Protein AF-A0A2V6PLJ8-F1 (afdb_monomer)

Mean predicted aligned error: 6.89 Å

Secondary structure (DSSP, 8-state):
----PPPEEPBTTEEEEETT--SEEE-B--SSSS-BEEEEETTTTT--BTTBTT------TT-TTS--S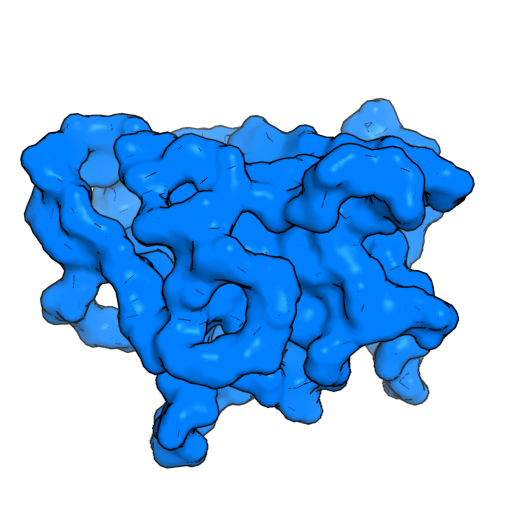-B--TTS-EEEEE---TT-TT--S--TT-SS--TT-SSEEEEEEEE-S-EEEEEEEEEE-SSTTS--EEEEETTTS-SSSSTTEEEE----SSSBGGG--SSTT-GGGTT-S-B-EEEE-SSSS----EEE-EEEE-S-EEEEEEEEESSTT-EEEEEEEEETTSPP-

Solvent-accessible surface area (backbone atoms only — not comparable to full-atom values): 12517 Å² total; per-residue (Å²): 133,85,66,67,36,69,73,41,61,51,56,96,57,32,32,81,43,56,46,69,47,34,58,46,76,42,66,23,82,50,94,55,99,58,46,35,25,73,42,41,39,66,83,40,45,64,38,65,41,97,94,40,74,75,40,50,62,68,55,42,72,82,49,90,79,74,73,60,64,67,39,72,38,91,79,72,37,25,25,29,28,29,71,32,50,82,90,46,58,60,43,35,48,61,47,98,82,51,96,54,84,28,52,56,37,47,16,30,38,31,36,47,35,39,40,75,73,63,44,54,27,31,42,31,37,25,59,29,9,70,43,96,33,13,26,26,35,32,41,36,38,53,89,72,24,67,81,35,62,35,70,59,21,31,33,36,59,64,67,37,91,44,48,32,36,48,61,25,31,32,44,74,88,39,82,87,45,60,49,50,27,29,28,35,40,19,17,75,22,74,58,92,71,94,65,86,67,64,36,73,42,60,46,80,41,85,65,60,44,81,46,39,42,36,43,16,40,42,14,23,44,14,30,32,30,31,39,35,47,27,37,61,89,52,80,83,113

pLDDT: mean 82.09, std 14.2, range [42.84, 98.38]

Radius of gyration: 16.49 Å; Cα contacts (8 Å, |Δi|>4): 633; chains: 1; bounding box: 39×38×44 Å

Sequence (237 aa):
MCAKAGVYQEVGGQVVMEAVHFDYRNFEFTDKPIPHHFHIVPDEDNVVSVAHPWGDTGWNPNDPNGLNQFANSRSGHYVQIVPDDPNDQQNKGNCDTCPNKNVGFPPYVEYKVSVTTTGLYQLYLRQVGWDGGSDSFFAQILEFAPPGPGPNFYRYSPNPTTGDFAALQNDPNDAATADQGWSGYAALAPRVDGDGGETNAYYNITTPGLYTIRLSQREDGSAVDAIILQLASLAPP

Structure (mmCIF, N/CA/C/O backbone):
data_AF-A0A2V6PLJ8-F1
#
_entry.id   AF-A0A2V6PLJ8-F1
#
loop_
_atom_site.group_PDB
_atom_site.id
_atom_site.type_symbol
_atom_site.label_atom_id
_atom_site.label_alt_id
_atom_site.label_comp_id
_atom_site.label_asym_id
_atom_site.label_entity_id
_atom_site.label_seq_id
_atom_site.pdbx_PDB_ins_code
_atom_site.Cartn_x
_atom_site.Cartn_y
_atom_site.Cartn_z
_atom_site.occupancy
_atom_site.B_iso_or_equiv
_atom_site.auth_seq_id
_atom_site.auth_comp_id
_atom_site.auth_asym_id
_atom_site.auth_atom_id
_atom_site.pdbx_PDB_model_num
ATOM 1 N N . MET A 1 1 ? -8.780 -9.688 -16.343 1.00 42.84 1 MET A N 1
ATOM 2 C CA . MET A 1 1 ? -9.706 -8.599 -15.945 1.00 42.84 1 MET A CA 1
ATOM 3 C C . MET A 1 1 ? -9.697 -8.558 -14.429 1.00 42.84 1 MET A C 1
ATOM 5 O O . MET A 1 1 ? -10.389 -9.367 -13.824 1.00 42.84 1 MET A O 1
ATOM 9 N N . CYS A 1 2 ? -8.862 -7.705 -13.832 1.00 48.44 2 CYS A N 1
ATOM 10 C CA . CYS A 1 2 ? -8.801 -7.572 -12.379 1.00 48.44 2 CYS A CA 1
ATOM 11 C C . CYS A 1 2 ? -10.097 -6.888 -11.916 1.00 48.44 2 CYS A C 1
ATOM 13 O O . CYS A 1 2 ? -10.462 -5.822 -12.422 1.00 48.44 2 CYS A O 1
ATOM 15 N N . ALA A 1 3 ? -10.877 -7.568 -11.077 1.00 47.16 3 ALA A N 1
ATOM 16 C CA . ALA A 1 3 ? -12.128 -7.029 -10.570 1.00 47.16 3 ALA A CA 1
ATOM 17 C C . ALA A 1 3 ? -11.794 -5.836 -9.672 1.00 47.16 3 ALA A C 1
ATOM 19 O O . ALA A 1 3 ? -11.018 -5.978 -8.734 1.00 47.16 3 ALA A O 1
ATOM 20 N N . LYS A 1 4 ? -12.378 -4.668 -9.964 1.00 54.12 4 LYS A N 1
ATOM 21 C CA . LYS A 1 4 ? -12.381 -3.521 -9.050 1.00 54.12 4 LYS A CA 1
ATOM 22 C C . LYS A 1 4 ? -12.664 -4.034 -7.640 1.00 54.12 4 LYS A C 1
ATOM 24 O O . LYS A 1 4 ? -13.659 -4.746 -7.467 1.00 54.12 4 LYS A O 1
ATOM 29 N N . ALA A 1 5 ? -11.798 -3.714 -6.682 1.00 57.88 5 ALA A N 1
ATOM 30 C CA . ALA A 1 5 ? -11.986 -4.180 -5.318 1.00 57.88 5 ALA A CA 1
ATOM 31 C C . ALA A 1 5 ? -13.399 -3.815 -4.847 1.00 57.88 5 ALA A C 1
ATOM 33 O O . ALA A 1 5 ? -13.875 -2.695 -5.050 1.00 57.88 5 ALA A O 1
ATOM 34 N N . GLY A 1 6 ? -14.110 -4.781 -4.268 1.00 75.38 6 GLY A N 1
ATOM 35 C CA . GLY A 1 6 ? -15.227 -4.432 -3.403 1.00 75.38 6 GLY A CA 1
ATOM 36 C C . GLY A 1 6 ? -14.686 -3.677 -2.189 1.00 75.38 6 GLY A C 1
ATOM 37 O O . GLY A 1 6 ? -13.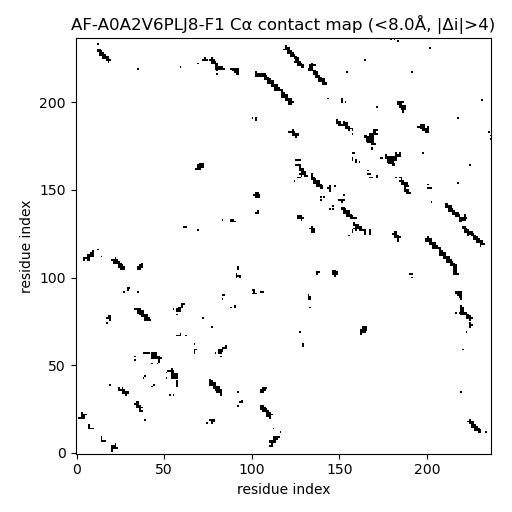516 -3.813 -1.847 1.00 75.38 6 GLY A O 1
ATOM 38 N N . VAL A 1 7 ? -15.539 -2.911 -1.508 1.00 92.88 7 VAL A N 1
ATOM 39 C CA . VAL A 1 7 ? -15.155 -2.298 -0.229 1.00 92.88 7 VAL A CA 1
ATOM 40 C C . VAL A 1 7 ? -14.726 -3.407 0.734 1.00 92.88 7 VAL A C 1
ATOM 42 O O . VAL A 1 7 ? -15.539 -4.277 1.067 1.00 92.88 7 VAL A O 1
ATOM 45 N N . TYR A 1 8 ? -13.479 -3.367 1.196 1.00 96.69 8 TYR A N 1
ATOM 46 C CA . TYR A 1 8 ? -12.962 -4.321 2.169 1.00 96.69 8 TYR A CA 1
ATOM 47 C C . TYR A 1 8 ? -13.680 -4.154 3.499 1.00 96.69 8 TYR A C 1
ATOM 49 O O . TYR A 1 8 ? -13.895 -3.038 3.969 1.00 96.69 8 TYR A O 1
ATOM 57 N N . GLN A 1 9 ? -14.076 -5.269 4.100 1.00 97.19 9 GLN A N 1
ATOM 58 C CA . GLN A 1 9 ? -14.856 -5.262 5.330 1.00 97.19 9 GLN A CA 1
ATOM 59 C C . GLN A 1 9 ? -13.958 -5.539 6.526 1.00 97.19 9 GLN A C 1
ATOM 61 O O . GLN A 1 9 ? -13.149 -6.466 6.497 1.00 97.19 9 GLN A O 1
ATOM 66 N N . GLU A 1 10 ? -14.133 -4.757 7.584 1.00 98.06 10 GLU A N 1
ATOM 67 C CA . GLU A 1 10 ? -13.549 -5.071 8.879 1.00 98.06 10 GLU A CA 1
ATOM 68 C C . GLU A 1 10 ? -14.209 -6.320 9.477 1.00 98.06 10 GLU A C 1
ATOM 70 O O . GLU A 1 10 ? -15.436 -6.436 9.543 1.00 98.06 10 GLU A O 1
ATOM 75 N N . VAL A 1 11 ? -13.382 -7.244 9.959 1.00 97.75 11 VAL A N 1
ATOM 76 C CA . VAL A 1 11 ? -13.800 -8.414 10.728 1.00 97.75 11 VAL A CA 1
ATOM 77 C C . VAL A 1 11 ? -12.912 -8.499 11.964 1.00 97.75 11 VAL A C 1
ATOM 79 O O . VAL A 1 11 ? -11.698 -8.632 11.861 1.00 97.75 11 VAL A O 1
ATOM 82 N N . GLY A 1 12 ? -13.515 -8.415 13.153 1.00 96.81 12 GLY A N 1
ATOM 83 C CA . GLY A 1 12 ? -12.792 -8.598 14.416 1.00 96.81 12 GLY A CA 1
ATOM 84 C C . GLY A 1 12 ? -11.708 -7.552 14.703 1.00 96.81 12 GLY A C 1
ATOM 85 O O . GLY A 1 12 ? -10.704 -7.899 15.318 1.00 96.81 12 GLY A O 1
ATOM 86 N N . GLY A 1 13 ? -11.881 -6.296 14.274 1.00 97.81 13 GLY A N 1
ATOM 87 C CA . GLY A 1 13 ? -10.865 -5.258 14.473 1.00 97.81 13 GLY A CA 1
ATOM 88 C C . GLY A 1 13 ? -9.816 -5.176 13.370 1.00 97.81 13 GLY A C 1
ATOM 89 O O . GLY A 1 13 ? -8.844 -4.447 13.541 1.00 97.81 13 GLY A O 1
ATOM 90 N N . GLN A 1 14 ? -9.953 -5.934 12.280 1.00 98.19 14 GLN A N 1
ATOM 91 C CA . GLN A 1 14 ? -8.941 -6.047 11.231 1.00 98.19 14 GLN A CA 1
ATOM 92 C C . GLN A 1 14 ? -9.564 -5.980 9.834 1.00 98.19 14 GLN A C 1
ATOM 94 O O . GLN A 1 14 ? -10.619 -6.559 9.575 1.00 98.19 14 GLN A O 1
ATOM 99 N N . VAL A 1 15 ? -8.867 -5.310 8.921 1.00 98.06 15 VAL A N 1
ATOM 100 C CA . VAL A 1 15 ? -9.097 -5.330 7.476 1.00 98.06 15 VAL A CA 1
ATOM 101 C C . VAL A 1 15 ? -7.821 -5.846 6.811 1.00 98.06 15 VAL A C 1
ATOM 103 O O . VAL A 1 15 ? -6.750 -5.285 7.036 1.00 98.06 15 VAL A O 1
ATOM 106 N N . VAL A 1 16 ? -7.932 -6.893 5.991 1.00 96.44 16 VAL A N 1
ATOM 107 C CA . VAL A 1 16 ? -6.813 -7.476 5.229 1.00 96.44 16 VAL A CA 1
ATOM 108 C C . VAL A 1 16 ? -7.079 -7.288 3.741 1.00 96.44 16 VAL A C 1
ATOM 110 O O . VAL A 1 16 ? -8.170 -7.608 3.265 1.00 96.44 16 VAL A O 1
ATOM 113 N N . MET A 1 17 ? -6.093 -6.771 3.015 1.00 96.44 17 MET A N 1
ATOM 114 C CA . MET A 1 17 ? -6.195 -6.436 1.595 1.00 96.44 17 MET A CA 1
ATOM 115 C C . MET A 1 17 ? -5.040 -7.068 0.823 1.00 96.44 17 MET A C 1
ATOM 117 O O . MET A 1 17 ? -3.888 -6.930 1.226 1.00 96.44 17 MET A O 1
ATOM 121 N N . GLU A 1 18 ? -5.342 -7.711 -0.303 1.00 95.94 18 GLU A N 1
ATOM 122 C CA . GLU A 1 18 ? -4.329 -8.056 -1.308 1.00 95.94 18 GLU A CA 1
ATOM 123 C C . GLU A 1 18 ? -4.072 -6.802 -2.153 1.00 95.94 18 GLU A C 1
ATOM 125 O O . GLU A 1 18 ? -5.019 -6.180 -2.645 1.00 95.94 18 GLU A O 1
ATOM 130 N N . ALA A 1 19 ? -2.812 -6.407 -2.324 1.00 95.81 19 ALA A N 1
ATOM 131 C CA . ALA A 1 19 ? -2.468 -5.110 -2.910 1.00 95.81 19 ALA A CA 1
ATOM 132 C C . ALA A 1 19 ? -2.891 -4.980 -4.387 1.00 95.81 19 ALA A C 1
ATOM 134 O O . ALA A 1 19 ? -3.163 -3.894 -4.886 1.00 95.81 19 ALA A O 1
ATOM 135 N N . VAL A 1 20 ? -3.034 -6.096 -5.098 1.00 95.50 20 VAL A N 1
ATOM 136 C CA . VAL A 1 20 ? -3.480 -6.104 -6.503 1.00 95.50 20 VAL A CA 1
ATOM 137 C C . VAL A 1 20 ? -4.956 -5.747 -6.690 1.00 95.50 20 VAL A C 1
ATOM 139 O O . VAL A 1 20 ? -5.400 -5.450 -7.797 1.00 95.50 20 VAL A O 1
ATOM 142 N N . HIS A 1 21 ? -5.735 -5.754 -5.612 1.00 95.19 21 HIS A N 1
ATOM 143 C CA . HIS A 1 21 ? -7.158 -5.449 -5.618 1.00 95.19 21 HIS A CA 1
ATOM 144 C C . HIS A 1 21 ? -7.382 -4.032 -5.069 1.00 95.19 21 HIS A C 1
ATOM 146 O O . HIS A 1 21 ? -7.942 -3.854 -3.984 1.00 95.19 21 HIS A O 1
ATOM 152 N N . PHE A 1 22 ? -6.937 -3.020 -5.809 1.00 95.38 22 PHE A N 1
ATOM 153 C CA . PHE A 1 22 ? -7.237 -1.611 -5.535 1.00 95.38 22 PHE A CA 1
ATOM 154 C C . PHE A 1 22 ? -8.567 -1.172 -6.183 1.00 95.38 22 PHE A C 1
ATOM 156 O O . PHE A 1 22 ? -9.025 -1.722 -7.189 1.00 95.38 22 PHE A O 1
ATOM 163 N N . ASP A 1 23 ? -9.213 -0.157 -5.609 1.00 94.69 23 ASP A N 1
ATOM 164 C CA . ASP A 1 23 ? -10.424 0.483 -6.144 1.00 94.69 23 ASP A CA 1
ATOM 165 C C . ASP A 1 23 ? -10.120 1.436 -7.302 1.00 94.69 23 ASP A C 1
ATOM 167 O O . ASP A 1 23 ? -10.955 1.645 -8.194 1.00 94.69 23 ASP A O 1
ATOM 171 N N . TYR A 1 24 ? -8.947 2.065 -7.239 1.00 93.12 24 TYR A N 1
ATOM 172 C CA . TYR A 1 24 ? -8.500 3.093 -8.164 1.00 93.12 24 TYR A CA 1
ATOM 173 C C . TYR A 1 24 ? -6.972 3.102 -8.259 1.00 93.12 24 TYR A C 1
ATOM 175 O O . TYR A 1 24 ? -6.286 2.910 -7.258 1.00 93.12 24 TYR A O 1
ATOM 183 N N . ARG A 1 25 ? -6.459 3.354 -9.467 1.00 92.56 25 ARG A N 1
ATOM 184 C CA . ARG A 1 25 ? -5.042 3.576 -9.763 1.00 92.56 25 ARG A CA 1
ATOM 185 C C . ARG A 1 25 ? -4.903 4.855 -10.574 1.00 92.56 25 ARG A C 1
ATOM 187 O O . ARG A 1 25 ? -5.648 5.063 -11.535 1.00 92.56 25 ARG A O 1
ATOM 194 N N . ASN A 1 26 ? -3.948 5.689 -10.191 1.00 91.50 26 ASN A N 1
ATOM 195 C CA . ASN A 1 26 ? -3.539 6.870 -10.934 1.00 91.50 26 ASN A CA 1
ATOM 196 C C . ASN A 1 26 ? -2.130 6.670 -11.507 1.00 91.50 26 ASN A C 1
ATOM 198 O O . ASN A 1 26 ? -1.305 5.987 -10.900 1.00 91.50 26 ASN A O 1
ATOM 202 N N . PHE A 1 27 ? -1.880 7.280 -12.662 1.00 88.88 27 PHE A N 1
ATOM 203 C CA . PHE A 1 27 ? -0.623 7.204 -13.401 1.00 88.88 27 PHE A CA 1
ATOM 204 C C . PHE A 1 27 ? 0.055 8.569 -13.355 1.00 88.88 27 PHE A C 1
ATOM 206 O O . PHE A 1 27 ? -0.610 9.593 -13.533 1.00 88.88 27 PHE A O 1
ATOM 213 N N . GLU A 1 28 ? 1.368 8.594 -13.177 1.00 85.56 28 GLU A N 1
ATOM 214 C CA . GLU A 1 28 ? 2.137 9.822 -13.323 1.00 85.56 28 GLU A CA 1
ATOM 215 C C . GLU A 1 28 ? 2.726 9.926 -14.722 1.00 85.56 28 GLU A C 1
ATOM 217 O O . GLU A 1 28 ? 3.641 9.201 -15.107 1.00 85.56 28 GLU A O 1
ATOM 222 N N . PHE A 1 29 ? 2.206 10.880 -15.484 1.00 80.19 29 PHE A N 1
ATOM 223 C CA . PHE A 1 29 ? 2.733 11.210 -16.796 1.00 80.19 29 PHE A CA 1
ATOM 224 C C . PHE A 1 29 ? 3.907 12.174 -16.644 1.00 80.19 29 PHE A C 1
ATOM 226 O O . PHE A 1 29 ? 3.714 13.380 -16.479 1.00 80.19 29 PHE A O 1
ATOM 233 N N . THR A 1 30 ? 5.114 11.622 -16.687 1.00 71.44 30 THR A N 1
ATOM 234 C CA . THR A 1 30 ? 6.371 12.374 -16.730 1.00 71.44 30 THR A CA 1
ATOM 235 C C . THR A 1 30 ? 6.805 12.610 -18.186 1.00 71.44 30 THR A C 1
ATOM 237 O O . THR A 1 30 ? 6.018 12.467 -19.125 1.00 71.44 30 THR A O 1
ATOM 240 N N . ASP A 1 31 ? 8.058 13.004 -18.395 1.00 64.88 31 ASP A N 1
ATOM 241 C C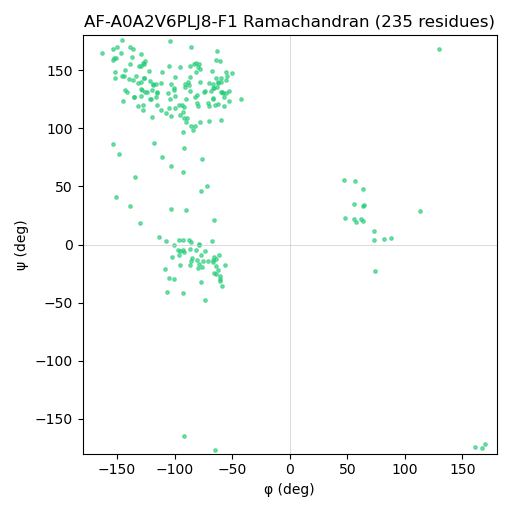A . ASP A 1 31 ? 8.711 13.112 -19.703 1.00 64.88 31 ASP A CA 1
ATOM 242 C C . ASP A 1 31 ? 9.185 11.757 -20.270 1.00 64.88 31 ASP A C 1
ATOM 244 O O . ASP A 1 31 ? 9.730 11.700 -21.377 1.00 64.88 31 ASP A O 1
ATOM 248 N N . LYS A 1 32 ? 8.966 10.657 -19.541 1.00 71.06 32 LYS A N 1
ATOM 249 C CA . LYS A 1 32 ? 9.358 9.304 -19.947 1.00 71.06 32 LYS A CA 1
ATOM 250 C C . LYS A 1 32 ? 8.321 8.668 -20.899 1.00 71.06 32 LYS A C 1
ATOM 252 O O . LYS A 1 32 ? 7.144 9.031 -20.877 1.00 71.06 32 LYS A O 1
ATOM 257 N N . PRO A 1 33 ? 8.718 7.687 -21.741 1.00 77.38 33 PRO A N 1
ATOM 258 C CA . PRO A 1 33 ? 7.801 7.009 -22.671 1.00 77.38 33 PRO A CA 1
ATOM 259 C C . PRO A 1 33 ? 6.687 6.196 -21.996 1.00 77.38 33 PRO A C 1
ATOM 261 O O . PRO A 1 33 ? 5.643 5.962 -22.607 1.00 77.38 33 PRO A O 1
ATOM 264 N N . ILE A 1 34 ? 6.930 5.751 -20.762 1.00 82.81 34 ILE A N 1
ATOM 265 C CA . ILE A 1 34 ? 6.005 4.980 -19.933 1.00 82.81 34 ILE A CA 1
ATOM 266 C C . ILE A 1 34 ? 5.783 5.799 -18.658 1.00 82.81 34 ILE A C 1
ATOM 268 O O . ILE A 1 34 ? 6.772 6.191 -18.036 1.00 82.81 34 ILE A O 1
ATOM 272 N N . PRO A 1 35 ? 4.530 6.114 -18.286 1.00 85.62 35 PRO A N 1
ATOM 273 C CA . PRO A 1 35 ? 4.255 6.829 -17.050 1.00 85.62 35 PRO A CA 1
ATOM 274 C C . PRO A 1 35 ? 4.597 5.962 -15.844 1.00 85.62 35 PRO A C 1
ATOM 276 O O . PRO A 1 35 ? 4.419 4.741 -15.885 1.00 85.62 35 PRO A O 1
ATOM 279 N N . HIS A 1 36 ? 4.996 6.599 -14.745 1.00 85.38 36 HIS A N 1
ATOM 280 C CA . HIS A 1 36 ? 5.151 5.871 -13.495 1.00 85.38 36 HIS A CA 1
ATOM 281 C C . HIS A 1 36 ? 3.788 5.390 -13.006 1.00 85.38 36 HIS A C 1
ATOM 283 O O . HIS A 1 36 ? 2.786 6.113 -13.101 1.00 85.38 36 HIS A O 1
ATOM 289 N N . HIS A 1 37 ? 3.724 4.156 -12.518 1.00 89.38 37 HIS A N 1
ATOM 290 C CA . HIS A 1 37 ? 2.491 3.546 -12.044 1.00 89.38 37 HIS A CA 1
ATOM 291 C C . HIS A 1 37 ? 2.726 2.314 -11.177 1.00 89.38 37 HIS A C 1
ATOM 293 O O . HIS A 1 37 ? 3.799 1.729 -11.164 1.00 89.38 37 HIS A O 1
ATOM 299 N N . PHE A 1 38 ? 1.673 1.917 -10.464 1.00 92.62 38 PHE A N 1
ATOM 300 C CA . PHE A 1 38 ? 1.614 0.644 -9.754 1.00 92.62 38 PHE A CA 1
ATOM 301 C C . PHE A 1 38 ? 1.221 -0.460 -10.734 1.00 92.62 38 PHE A C 1
ATOM 303 O O . PHE A 1 38 ? 0.047 -0.574 -11.082 1.00 92.62 38 PHE A O 1
ATOM 310 N N . HIS A 1 39 ? 2.183 -1.244 -11.183 1.00 91.75 39 HIS A N 1
ATOM 311 C CA . HIS A 1 39 ? 2.032 -2.369 -12.099 1.00 91.75 39 HIS A CA 1
ATOM 312 C C . HIS A 1 39 ? 1.716 -3.664 -11.358 1.00 91.75 39 HIS A C 1
ATOM 314 O O . HIS A 1 39 ? 2.304 -3.926 -10.311 1.00 91.75 39 HIS A O 1
ATOM 320 N N . ILE A 1 40 ? 0.786 -4.466 -11.874 1.00 92.69 40 ILE A N 1
ATOM 321 C CA . ILE A 1 40 ? 0.404 -5.756 -11.288 1.00 92.69 40 ILE A CA 1
ATOM 322 C C . ILE A 1 40 ? 1.305 -6.850 -11.863 1.00 92.69 40 ILE A C 1
ATOM 324 O O . ILE A 1 40 ? 1.128 -7.267 -13.007 1.00 92.69 40 ILE A O 1
ATOM 328 N N . VAL A 1 41 ? 2.213 -7.378 -11.047 1.00 90.25 41 VAL A N 1
ATOM 329 C CA . VAL A 1 41 ? 3.080 -8.493 -11.446 1.00 90.25 41 VAL A CA 1
ATOM 330 C C . VAL A 1 41 ? 2.425 -9.828 -11.071 1.00 90.25 41 VAL A C 1
ATOM 332 O O . VAL A 1 41 ? 1.940 -9.959 -9.941 1.00 90.25 41 VAL A O 1
ATOM 335 N N . PRO A 1 42 ? 2.422 -10.840 -11.963 1.00 89.62 42 PRO A N 1
ATOM 336 C CA . PRO A 1 42 ? 2.884 -10.807 -13.360 1.00 89.62 42 PRO A CA 1
ATOM 337 C C . PRO A 1 42 ? 1.776 -10.479 -14.380 1.00 89.62 42 PRO A C 1
ATOM 339 O O . PRO A 1 42 ? 1.999 -10.548 -15.586 1.00 89.62 42 PRO A O 1
ATOM 342 N N . ASP A 1 43 ? 0.556 -10.182 -13.926 1.00 89.06 43 ASP A N 1
ATOM 343 C CA . ASP A 1 43 ? -0.635 -10.083 -14.783 1.00 89.06 43 ASP A CA 1
ATOM 344 C C . ASP A 1 43 ? -0.554 -9.006 -15.874 1.00 89.06 43 ASP A C 1
ATOM 346 O O . ASP A 1 43 ? -1.197 -9.139 -16.921 1.00 89.06 43 ASP A O 1
ATOM 350 N N . GLU A 1 44 ? 0.184 -7.926 -15.631 1.00 89.88 44 GLU A N 1
ATOM 351 C CA . GLU A 1 44 ? 0.366 -6.832 -16.584 1.00 89.88 44 GLU A CA 1
ATOM 352 C C . GLU A 1 44 ? 1.668 -6.959 -17.398 1.00 89.88 44 GLU A C 1
ATOM 354 O O . GLU A 1 44 ? 1.850 -6.213 -18.364 1.00 89.88 44 GLU A O 1
ATOM 359 N N . ASP A 1 45 ? 2.527 -7.944 -17.105 1.00 86.88 45 ASP A N 1
ATOM 360 C CA . ASP A 1 45 ? 3.819 -8.130 -17.775 1.00 86.88 45 ASP A CA 1
ATOM 361 C C . ASP A 1 45 ? 3.649 -8.401 -19.275 1.00 86.88 45 ASP A C 1
ATOM 363 O O . ASP A 1 45 ? 3.071 -9.400 -19.708 1.00 86.88 45 ASP A O 1
ATOM 367 N N . ASN A 1 46 ? 4.235 -7.537 -20.101 1.00 84.94 46 ASN A N 1
ATOM 368 C CA . ASN A 1 46 ? 4.144 -7.542 -21.562 1.00 84.94 46 ASN A CA 1
ATOM 369 C C . ASN A 1 46 ? 2.700 -7.459 -22.087 1.00 84.94 46 ASN A C 1
ATOM 371 O O . ASN A 1 46 ? 2.431 -7.799 -23.246 1.00 84.94 46 ASN A O 1
ATOM 375 N N . VAL A 1 47 ? 1.758 -7.004 -21.258 1.00 87.44 47 VAL A N 1
ATOM 376 C CA . VAL A 1 47 ? 0.350 -6.882 -21.627 1.00 87.44 47 VAL A CA 1
ATOM 377 C C . VAL A 1 47 ? 0.040 -5.438 -21.995 1.00 87.44 47 VAL A C 1
ATOM 379 O O . VAL A 1 47 ? 0.065 -4.534 -21.163 1.00 87.44 47 VAL A O 1
ATOM 382 N N . VAL A 1 48 ? -0.349 -5.232 -23.255 1.00 87.19 48 VAL A N 1
ATOM 383 C CA . VAL A 1 48 ? -0.968 -3.983 -23.713 1.00 87.19 48 VAL A CA 1
ATOM 384 C C . VAL A 1 48 ? -2.484 -4.128 -23.636 1.00 87.19 48 VAL A C 1
ATOM 386 O O . VAL A 1 48 ? -3.083 -4.976 -24.302 1.00 87.19 48 VAL A O 1
ATOM 389 N N . SER A 1 49 ? -3.127 -3.275 -22.849 1.00 84.88 49 SER A N 1
ATOM 390 C CA . SER A 1 49 ? -4.581 -3.208 -22.726 1.00 84.88 49 SER A CA 1
ATOM 391 C C . SER A 1 49 ? -5.070 -1.762 -22.674 1.00 84.88 49 SER A C 1
ATOM 393 O O . SER A 1 49 ? -4.294 -0.827 -22.518 1.00 84.88 49 SER A O 1
ATOM 395 N N . VAL A 1 50 ? -6.386 -1.552 -22.760 1.00 82.81 50 VAL A N 1
ATOM 396 C CA . VAL A 1 50 ? -6.970 -0.206 -22.601 1.00 82.81 50 VAL A CA 1
ATOM 397 C C . VAL A 1 50 ? -6.663 0.389 -21.217 1.00 82.81 50 VAL A C 1
ATOM 399 O O . VAL A 1 50 ? -6.522 1.601 -21.095 1.00 82.81 50 VAL A O 1
ATOM 402 N N . ALA A 1 51 ? -6.546 -0.451 -20.183 1.00 77.12 51 ALA A N 1
ATOM 403 C CA . ALA A 1 51 ? -6.218 -0.026 -18.821 1.00 77.12 51 ALA A CA 1
ATOM 404 C C . ALA A 1 51 ? -4.702 0.104 -18.567 1.00 77.12 51 ALA A C 1
ATOM 406 O O . ALA A 1 51 ? -4.307 0.689 -17.561 1.00 77.12 51 ALA A O 1
ATOM 407 N N . HIS A 1 52 ? -3.880 -0.442 -19.468 1.00 80.94 52 HIS A N 1
ATOM 408 C CA . HIS A 1 52 ? -2.423 -0.469 -19.390 1.00 80.94 52 HIS A CA 1
ATOM 409 C C . HIS A 1 52 ? -1.820 -0.430 -20.813 1.00 80.94 52 HIS A C 1
ATOM 411 O O . HIS A 1 52 ? -1.491 -1.473 -21.382 1.00 80.94 52 HIS A O 1
ATOM 417 N N . PRO A 1 53 ? -1.777 0.742 -21.473 1.00 81.25 53 PRO A N 1
ATOM 418 C CA . PRO A 1 53 ? -1.496 0.824 -22.908 1.00 81.25 53 PRO A CA 1
ATOM 419 C C . PRO A 1 53 ? -0.008 0.753 -23.286 1.00 81.25 53 PRO A C 1
ATOM 421 O O . PRO A 1 53 ? 0.292 0.740 -24.479 1.00 81.25 53 PRO A O 1
ATOM 424 N N . TRP A 1 54 ? 0.916 0.718 -22.321 1.00 81.81 54 TRP A N 1
ATOM 425 C CA . TRP A 1 54 ? 2.356 0.844 -22.593 1.00 81.81 54 TRP A CA 1
ATOM 426 C C . TRP A 1 54 ? 3.096 -0.490 -22.724 1.00 81.81 54 TRP A C 1
ATOM 428 O O . TRP A 1 54 ? 4.156 -0.505 -23.341 1.00 81.81 54 TRP A O 1
ATOM 438 N N . GLY A 1 55 ? 2.517 -1.601 -22.245 1.00 72.81 55 GLY A N 1
ATOM 439 C CA . GLY A 1 55 ? 3.085 -2.943 -22.414 1.00 72.81 55 GLY A CA 1
ATOM 440 C C . GLY A 1 55 ? 4.504 -3.061 -21.873 1.00 72.81 55 GLY A C 1
ATOM 441 O O . GLY A 1 55 ? 5.408 -3.437 -22.618 1.00 72.81 55 GLY A O 1
ATOM 442 N N . ASP A 1 56 ? 4.701 -2.700 -20.609 1.00 76.81 56 ASP A N 1
ATOM 443 C CA . ASP A 1 56 ? 5.974 -2.887 -19.929 1.00 76.81 56 ASP A CA 1
ATOM 444 C C . ASP A 1 56 ? 6.092 -4.288 -19.320 1.00 76.81 56 ASP A C 1
ATOM 446 O O . ASP A 1 56 ? 5.164 -5.093 -19.327 1.00 76.81 56 ASP A O 1
ATOM 450 N N . THR A 1 57 ? 7.289 -4.617 -18.865 1.00 70.12 57 THR A N 1
ATOM 451 C CA . THR A 1 57 ? 7.675 -5.961 -18.433 1.00 70.12 57 THR A CA 1
ATOM 452 C C . THR A 1 57 ? 7.567 -6.170 -16.924 1.00 70.12 57 THR A C 1
ATOM 454 O O . THR A 1 57 ? 8.053 -7.195 -16.457 1.00 70.12 57 THR A O 1
ATOM 457 N N . GLY A 1 58 ? 7.080 -5.182 -16.160 1.00 68.50 58 GLY A N 1
ATOM 458 C CA . GLY A 1 58 ? 7.283 -5.155 -14.704 1.00 68.50 58 GLY A CA 1
ATOM 459 C C . GLY A 1 58 ? 8.767 -5.224 -14.313 1.00 68.50 58 GLY A C 1
ATOM 460 O O . GLY A 1 58 ? 9.115 -5.691 -13.233 1.00 68.50 58 GLY A O 1
ATOM 461 N N . TRP A 1 59 ? 9.669 -4.856 -15.23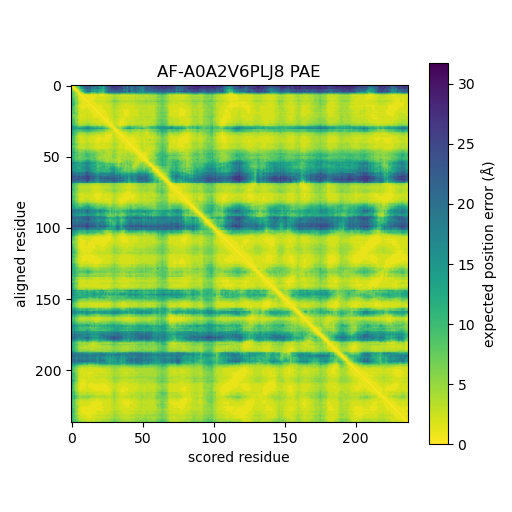5 1.00 68.50 59 TRP A N 1
ATOM 462 C CA . TRP A 1 59 ? 11.088 -5.177 -15.105 1.00 68.50 59 TRP A CA 1
ATOM 463 C C . TRP A 1 59 ? 11.722 -4.359 -13.992 1.00 68.50 59 TRP A C 1
ATOM 465 O O . TRP A 1 59 ? 11.725 -3.132 -14.047 1.00 68.50 59 TRP A O 1
ATOM 475 N N . ASN A 1 60 ? 12.287 -5.074 -13.020 1.00 64.50 60 ASN A N 1
ATOM 476 C CA . ASN A 1 60 ? 13.228 -4.531 -12.063 1.00 64.50 60 ASN A CA 1
ATOM 477 C C . ASN A 1 60 ? 14.651 -4.703 -12.641 1.00 64.50 60 ASN A C 1
ATOM 479 O O . ASN A 1 60 ? 15.164 -5.827 -12.667 1.00 64.50 60 ASN A O 1
ATOM 483 N N . PRO A 1 61 ? 15.295 -3.633 -13.136 1.00 57.50 61 PRO A N 1
ATOM 484 C CA . PRO A 1 61 ? 16.646 -3.680 -13.688 1.00 57.50 61 PRO A CA 1
ATOM 485 C C . PRO A 1 61 ? 17.711 -4.048 -12.658 1.00 57.50 61 PRO A C 1
ATOM 487 O O . PRO A 1 61 ? 18.819 -4.440 -13.038 1.00 57.50 61 PRO A O 1
ATOM 490 N N . ASN A 1 62 ? 17.385 -3.911 -11.376 1.00 54.97 62 ASN A N 1
ATOM 491 C CA . ASN A 1 62 ? 18.300 -4.128 -10.282 1.00 54.97 62 ASN A CA 1
ATOM 492 C C . ASN A 1 62 ? 18.343 -5.600 -9.848 1.00 54.97 62 ASN A C 1
ATOM 494 O O . ASN A 1 62 ? 19.213 -5.918 -9.053 1.00 54.97 62 ASN A O 1
ATOM 498 N N . ASP A 1 63 ? 17.533 -6.520 -10.407 1.00 58.19 63 ASP A N 1
ATOM 499 C CA . ASP A 1 63 ? 17.661 -7.968 -10.148 1.00 58.19 63 ASP A CA 1
ATOM 500 C C . ASP A 1 63 ? 18.831 -8.608 -10.942 1.00 58.19 63 ASP A C 1
ATOM 502 O O . ASP A 1 63 ? 18.709 -8.891 -12.140 1.00 58.19 63 ASP A O 1
ATOM 506 N N . PRO A 1 64 ? 19.969 -8.937 -10.297 1.00 45.72 64 PRO A N 1
ATOM 507 C CA . PRO A 1 64 ? 21.124 -9.546 -10.942 1.00 45.72 64 PRO A CA 1
ATOM 508 C C . PRO A 1 64 ? 20.931 -11.048 -11.211 1.00 45.72 64 PRO A C 1
ATOM 510 O O . PRO A 1 64 ? 21.772 -11.651 -11.881 1.00 45.72 64 PRO A O 1
ATOM 513 N N . ASN A 1 65 ? 19.866 -11.670 -10.690 1.00 50.41 65 ASN A N 1
ATOM 514 C CA . ASN A 1 65 ? 19.586 -13.098 -10.854 1.00 50.41 65 ASN A CA 1
ATOM 515 C C . ASN A 1 65 ? 18.631 -13.391 -12.020 1.00 50.41 65 ASN A C 1
ATOM 517 O O . ASN A 1 65 ? 18.425 -14.561 -12.349 1.00 50.41 65 ASN A O 1
ATOM 521 N N . GLY A 1 66 ? 18.075 -12.357 -12.663 1.00 49.00 66 GLY A N 1
ATOM 522 C CA . GLY A 1 66 ? 17.207 -12.491 -13.835 1.00 49.00 66 GLY A CA 1
ATOM 523 C C . GLY A 1 66 ? 15.914 -13.266 -13.570 1.00 49.00 66 GLY A C 1
ATOM 524 O O . GLY A 1 66 ? 15.340 -13.822 -14.508 1.00 49.00 66 GLY A O 1
ATOM 525 N N . LEU A 1 67 ? 15.479 -13.341 -12.309 1.00 51.44 67 LEU A N 1
ATOM 526 C CA . LEU A 1 67 ? 14.201 -13.933 -11.915 1.00 51.44 67 LEU A CA 1
ATOM 527 C C . LEU A 1 67 ? 13.066 -12.902 -11.999 1.00 51.44 67 LEU A C 1
ATOM 529 O O . LEU A 1 67 ? 11.908 -13.302 -12.077 1.00 51.44 67 LEU A O 1
ATOM 533 N N . ASN A 1 68 ? 13.404 -11.607 -12.035 1.00 58.34 68 ASN A N 1
ATOM 534 C CA . ASN A 1 68 ? 12.544 -10.431 -12.169 1.00 58.34 68 ASN A CA 1
ATOM 535 C C . ASN A 1 68 ? 11.334 -10.426 -11.223 1.00 58.34 68 ASN A C 1
ATOM 537 O O . ASN A 1 68 ? 10.329 -9.789 -11.525 1.00 58.34 68 ASN A O 1
ATOM 541 N N . GLN A 1 69 ? 11.391 -11.164 -10.111 1.00 67.62 69 GLN A N 1
ATOM 542 C CA . GLN A 1 69 ? 10.239 -11.360 -9.240 1.00 67.62 69 GLN A CA 1
ATOM 543 C C . GLN A 1 69 ? 10.641 -11.392 -7.774 1.00 67.62 69 GLN A C 1
ATOM 545 O O . GLN A 1 69 ? 11.558 -12.113 -7.373 1.00 67.62 69 GLN A O 1
ATOM 550 N N . PHE A 1 70 ? 9.897 -10.638 -6.971 1.00 83.50 70 PHE A N 1
ATOM 551 C CA . PHE A 1 70 ? 9.943 -10.754 -5.524 1.00 83.50 70 PHE A CA 1
ATOM 552 C C . PHE A 1 70 ? 9.393 -12.120 -5.090 1.00 83.50 70 PHE A C 1
ATOM 554 O O . PHE A 1 70 ? 8.361 -12.584 -5.583 1.00 83.50 70 PHE A O 1
ATOM 561 N N . ALA A 1 71 ? 10.090 -12.784 -4.172 1.00 86.38 71 ALA A N 1
ATOM 562 C CA . ALA A 1 71 ? 9.734 -14.112 -3.693 1.00 86.38 71 ALA A CA 1
ATOM 563 C C . ALA A 1 71 ? 8.638 -14.066 -2.616 1.00 86.38 71 ALA A C 1
ATOM 565 O O . ALA A 1 71 ? 8.470 -13.076 -1.904 1.00 86.38 71 ALA A O 1
ATOM 566 N N . ASN A 1 72 ? 7.922 -15.186 -2.477 1.00 89.00 72 ASN A N 1
ATOM 567 C CA . ASN A 1 72 ? 6.966 -15.453 -1.395 1.00 89.00 72 ASN A CA 1
ATOM 568 C C . ASN A 1 72 ? 5.842 -14.414 -1.238 1.00 89.00 72 ASN A C 1
ATOM 570 O O . ASN A 1 72 ? 5.370 -14.165 -0.122 1.00 89.00 72 ASN A O 1
ATOM 574 N N . SER A 1 73 ? 5.365 -13.847 -2.350 1.00 91.38 73 SER A N 1
ATOM 575 C CA . SER A 1 73 ? 4.103 -13.112 -2.328 1.00 91.38 73 SER A CA 1
ATOM 576 C C . SER A 1 73 ? 2.953 -14.052 -1.943 1.00 91.38 73 SER A C 1
ATOM 578 O O . SER A 1 73 ? 2.892 -15.212 -2.364 1.00 91.38 73 SER A O 1
ATOM 580 N N . ARG A 1 74 ? 2.023 -13.569 -1.119 1.00 90.31 74 ARG A N 1
ATOM 581 C CA . ARG A 1 74 ? 0.943 -14.374 -0.516 1.00 90.31 74 ARG A CA 1
ATOM 582 C C . ARG A 1 74 ? 0.041 -15.043 -1.544 1.00 90.31 74 ARG A C 1
ATOM 584 O O . ARG A 1 74 ? -0.428 -16.158 -1.317 1.00 90.31 74 ARG A O 1
ATOM 591 N N . SER A 1 75 ? -0.210 -14.357 -2.652 1.00 92.25 75 SER A N 1
ATOM 592 C CA . SER A 1 75 ? -1.112 -14.790 -3.720 1.00 92.25 75 SER A CA 1
ATOM 593 C C . SER A 1 75 ? -0.390 -15.089 -5.035 1.00 92.25 75 SER A C 1
ATOM 595 O O . SER A 1 75 ? -1.043 -15.343 -6.048 1.00 92.25 75 SER A O 1
ATOM 597 N N . GLY A 1 76 ? 0.947 -15.057 -5.051 1.00 90.62 76 GLY A N 1
ATOM 598 C CA . GLY A 1 76 ? 1.728 -15.104 -6.289 1.00 90.62 76 GLY A CA 1
ATOM 599 C C . GLY A 1 76 ? 1.677 -13.804 -7.099 1.00 90.62 76 GLY A C 1
ATOM 600 O O . GLY A 1 76 ? 2.231 -13.769 -8.191 1.00 90.62 76 GLY A O 1
ATOM 601 N N . HIS A 1 77 ? 1.025 -12.757 -6.578 1.00 92.88 77 HIS A N 1
ATOM 602 C CA . HIS A 1 77 ? 0.897 -11.456 -7.225 1.00 92.88 77 HIS A CA 1
ATOM 603 C C . HIS A 1 77 ? 1.260 -10.334 -6.254 1.00 92.88 77 HIS A C 1
ATOM 605 O O . HIS A 1 77 ? 1.125 -10.477 -5.038 1.00 92.88 77 HIS A O 1
ATOM 611 N N . TYR A 1 78 ? 1.704 -9.210 -6.799 1.00 93.94 78 TYR A N 1
ATOM 612 C CA . TYR A 1 78 ? 1.980 -7.987 -6.052 1.00 93.94 78 TYR A CA 1
ATOM 613 C C . TYR A 1 78 ? 1.831 -6.777 -6.969 1.00 93.94 78 TYR A C 1
ATOM 615 O O . TYR A 1 78 ? 1.724 -6.917 -8.190 1.00 93.94 78 TYR A O 1
ATOM 623 N N . VAL A 1 79 ? 1.819 -5.585 -6.379 1.00 94.25 79 VAL A N 1
ATOM 624 C CA . VAL A 1 79 ? 1.985 -4.348 -7.144 1.00 94.25 79 VAL A CA 1
ATOM 625 C C . VAL A 1 79 ? 3.396 -3.813 -6.962 1.00 94.25 79 VAL A C 1
ATOM 627 O O . VAL A 1 79 ? 3.918 -3.824 -5.848 1.00 94.25 79 VAL A O 1
ATOM 630 N N . GLN A 1 80 ? 4.001 -3.346 -8.046 1.00 92.00 80 GLN A N 1
ATOM 631 C CA . GLN A 1 80 ? 5.327 -2.734 -8.066 1.00 92.00 80 GLN A CA 1
ATOM 632 C C . GLN A 1 80 ? 5.251 -1.373 -8.739 1.00 92.00 80 GLN A C 1
ATOM 634 O O . GLN A 1 80 ? 4.501 -1.193 -9.695 1.00 92.00 80 GLN A O 1
ATOM 639 N N . ILE A 1 81 ? 6.018 -0.407 -8.250 1.00 89.75 81 ILE A N 1
ATOM 640 C CA . ILE A 1 81 ? 6.126 0.889 -8.913 1.00 89.75 81 ILE A CA 1
ATOM 641 C C . ILE A 1 81 ? 7.113 0.764 -10.074 1.00 89.75 81 ILE A C 1
ATOM 643 O O . ILE A 1 81 ? 8.267 0.399 -9.872 1.00 89.75 81 ILE A O 1
ATOM 647 N N . VAL A 1 82 ? 6.658 1.064 -11.286 1.00 86.31 82 VAL A N 1
ATOM 648 C CA . VAL A 1 82 ? 7.455 0.985 -12.520 1.00 86.31 82 VAL A CA 1
ATOM 649 C C . VAL A 1 82 ? 7.190 2.211 -13.407 1.00 86.31 82 VAL A C 1
ATOM 651 O O . VAL A 1 82 ? 6.152 2.852 -13.222 1.00 86.31 82 VAL A O 1
ATOM 654 N N . PRO A 1 83 ? 8.064 2.545 -14.378 1.00 82.44 83 PRO A N 1
ATOM 655 C CA . PRO A 1 83 ? 9.368 1.923 -14.625 1.00 82.44 83 PRO A CA 1
ATOM 656 C C . PRO A 1 83 ? 10.327 2.152 -13.454 1.00 82.44 83 PRO A C 1
ATOM 658 O O . PRO A 1 83 ? 10.284 3.212 -12.841 1.00 82.44 83 PRO A O 1
ATOM 661 N N . ASP A 1 84 ? 11.150 1.143 -13.164 1.00 79.06 84 ASP A N 1
ATOM 662 C CA . ASP A 1 84 ? 12.348 1.269 -12.330 1.00 79.06 84 ASP A CA 1
ATOM 663 C C . ASP A 1 84 ? 13.518 1.571 -13.280 1.00 79.06 84 ASP A C 1
ATOM 665 O O . ASP A 1 84 ? 13.854 0.747 -14.140 1.00 79.06 84 ASP A O 1
ATOM 669 N N . ASP A 1 85 ? 14.036 2.802 -13.252 1.00 73.94 85 ASP A N 1
ATOM 670 C CA . ASP A 1 85 ? 15.140 3.227 -14.124 1.00 73.94 85 ASP A CA 1
ATOM 671 C C . ASP A 1 85 ? 16.474 3.015 -13.390 1.00 73.94 85 ASP A C 1
ATOM 673 O O . ASP A 1 85 ? 16.783 3.736 -12.441 1.00 73.94 85 ASP A O 1
ATOM 677 N N . PRO A 1 86 ? 17.354 2.106 -13.857 1.00 69.50 86 PRO A N 1
ATOM 678 C CA . PRO A 1 86 ? 18.597 1.801 -13.140 1.00 69.50 86 PRO A CA 1
ATOM 679 C C . PRO A 1 86 ? 19.586 2.974 -13.109 1.00 69.50 86 PRO A C 1
ATOM 681 O O . PRO A 1 86 ? 20.581 2.944 -12.375 1.00 69.50 86 PRO A O 1
ATOM 684 N N . ASN A 1 87 ? 19.354 3.995 -13.940 1.00 71.00 87 ASN A N 1
ATOM 685 C CA . ASN A 1 87 ? 20.156 5.213 -13.981 1.00 71.00 87 ASN A CA 1
ATOM 686 C C . ASN A 1 87 ? 19.589 6.322 -13.081 1.00 71.00 87 ASN A C 1
ATOM 688 O O . ASN A 1 87 ? 20.225 7.369 -12.959 1.00 71.00 87 ASN A O 1
ATOM 692 N N . ASP A 1 88 ? 18.428 6.097 -12.464 1.00 69.56 88 ASP A N 1
ATOM 693 C CA . ASP A 1 88 ? 17.700 7.038 -11.614 1.00 69.56 88 ASP A CA 1
ATOM 694 C C . ASP A 1 88 ? 17.217 6.334 -10.335 1.00 69.56 88 ASP A C 1
ATOM 696 O O . ASP A 1 88 ? 16.035 6.287 -10.027 1.00 69.56 88 ASP A O 1
ATOM 700 N N . GLN A 1 89 ? 18.181 5.785 -9.583 1.00 60.66 89 GLN A N 1
ATOM 701 C CA . GLN A 1 89 ? 18.012 4.919 -8.398 1.00 60.66 89 GLN A CA 1
ATOM 702 C C . GLN A 1 89 ? 17.359 5.597 -7.177 1.00 60.66 89 GLN A C 1
ATOM 704 O O . GLN A 1 89 ? 17.614 5.207 -6.045 1.00 60.66 89 GLN A O 1
ATOM 709 N N . GLN A 1 90 ? 16.635 6.696 -7.359 1.00 66.19 90 GLN A N 1
ATOM 710 C CA . GLN A 1 90 ? 15.804 7.334 -6.339 1.00 66.19 90 GLN A CA 1
ATOM 711 C C . GLN A 1 90 ? 14.645 8.055 -7.030 1.00 66.19 90 GLN A C 1
ATOM 713 O O . GLN A 1 90 ? 14.347 9.200 -6.666 1.00 66.19 90 GLN A O 1
ATOM 718 N N . ASN A 1 91 ? 14.025 7.478 -8.064 1.00 69.69 91 ASN A N 1
ATOM 719 C CA . ASN A 1 91 ? 12.966 8.194 -8.755 1.00 69.69 91 ASN A CA 1
ATOM 720 C C . ASN A 1 91 ? 11.746 8.294 -7.838 1.00 69.69 91 ASN A C 1
ATOM 722 O O . ASN A 1 91 ? 11.003 7.339 -7.607 1.00 69.69 91 ASN A O 1
ATOM 726 N N . LYS A 1 92 ? 11.522 9.500 -7.308 1.00 72.69 92 LYS A N 1
ATOM 727 C CA . LYS A 1 92 ? 10.460 9.762 -6.326 1.00 72.69 92 LYS A CA 1
ATOM 728 C C . LYS A 1 92 ? 9.129 10.170 -6.925 1.00 72.69 92 LYS A C 1
ATOM 730 O O . LYS A 1 92 ? 8.406 10.945 -6.300 1.00 72.69 92 LYS A O 1
ATOM 735 N N . GLY A 1 93 ? 8.848 9.696 -8.135 1.00 58.03 93 GLY A N 1
ATOM 736 C CA . GLY A 1 93 ? 7.686 10.109 -8.908 1.00 58.03 93 GLY A CA 1
ATOM 737 C C . GLY A 1 93 ? 7.795 11.591 -9.228 1.00 58.03 93 GLY A C 1
ATOM 738 O O . GLY A 1 93 ? 6.918 12.377 -8.892 1.00 58.03 93 GLY A O 1
ATOM 739 N N . ASN A 1 94 ? 8.962 12.021 -9.712 1.00 54.78 94 ASN A N 1
ATOM 740 C CA . ASN A 1 94 ? 9.187 13.420 -10.045 1.00 54.78 94 ASN A CA 1
ATOM 741 C C . ASN A 1 94 ? 9.437 13.553 -11.537 1.00 54.78 94 ASN A C 1
ATOM 743 O O . ASN A 1 94 ? 10.385 12.995 -12.080 1.00 54.78 94 ASN A O 1
ATOM 747 N N . CYS A 1 95 ? 8.665 14.430 -12.170 1.00 56.34 95 CYS A N 1
ATOM 748 C CA . CYS A 1 95 ? 9.199 15.180 -13.289 1.00 56.34 95 CYS A CA 1
ATOM 749 C C . CYS A 1 95 ? 10.158 16.258 -12.744 1.00 56.34 95 CYS A C 1
ATOM 751 O O . CYS A 1 95 ? 9.794 17.005 -11.833 1.00 56.34 95 CYS A O 1
ATOM 753 N N . ASP A 1 96 ? 11.367 16.387 -13.302 1.00 52.66 96 ASP A N 1
ATOM 754 C CA . ASP A 1 96 ? 12.402 17.347 -12.850 1.00 52.66 96 ASP A CA 1
ATOM 755 C C . ASP A 1 96 ? 11.936 18.817 -12.823 1.00 52.66 96 ASP A C 1
ATOM 757 O O . ASP A 1 96 ? 12.551 19.686 -12.202 1.00 52.66 96 ASP A O 1
ATOM 761 N N . THR A 1 97 ? 10.836 19.112 -13.518 1.00 54.50 97 THR A N 1
ATOM 762 C CA . THR A 1 97 ? 10.258 20.453 -13.672 1.00 54.50 97 THR A CA 1
ATOM 763 C C . THR A 1 97 ? 8.960 20.658 -12.886 1.00 54.50 97 THR A C 1
ATOM 765 O O . THR A 1 97 ? 8.358 21.732 -12.960 1.00 54.50 97 THR A O 1
ATOM 768 N N . CYS A 1 98 ? 8.520 19.659 -12.118 1.00 52.38 98 CYS A N 1
ATOM 769 C CA . CYS A 1 98 ? 7.275 19.712 -11.366 1.00 52.38 98 CYS A CA 1
ATOM 770 C C . CYS A 1 98 ? 7.438 20.638 -10.140 1.00 52.38 98 CYS A C 1
ATOM 772 O O . CYS A 1 98 ? 8.413 20.527 -9.396 1.00 52.38 98 CYS A O 1
ATOM 774 N N . PRO A 1 99 ? 6.499 21.575 -9.898 1.00 45.53 99 PRO A N 1
ATOM 775 C CA . PRO A 1 99 ? 6.644 22.621 -8.877 1.00 45.53 99 PRO A CA 1
ATOM 776 C C . PRO A 1 99 ? 6.652 22.096 -7.433 1.00 45.53 99 PRO A C 1
ATOM 778 O O . PRO A 1 99 ? 7.073 22.813 -6.525 1.00 45.53 99 PRO A O 1
ATOM 781 N N . ASN A 1 100 ? 6.235 20.847 -7.224 1.00 49.88 100 ASN A N 1
ATOM 782 C CA . ASN A 1 100 ? 6.274 20.157 -5.947 1.00 49.88 100 ASN A CA 1
ATOM 783 C C . ASN A 1 100 ? 7.062 18.863 -6.162 1.00 49.88 100 ASN A C 1
ATOM 785 O O . ASN A 1 100 ? 6.758 18.119 -7.086 1.00 49.88 100 ASN A O 1
ATOM 789 N N . LYS A 1 101 ? 8.036 18.566 -5.299 1.00 56.44 101 LYS A N 1
ATOM 790 C CA . LYS A 1 101 ? 8.527 17.190 -5.153 1.00 56.44 101 LYS A CA 1
ATOM 791 C C . LYS A 1 101 ? 7.307 16.355 -4.720 1.00 56.44 101 LYS A C 1
ATOM 793 O O . LYS A 1 101 ? 6.817 16.588 -3.614 1.00 56.44 101 LYS A O 1
ATOM 798 N N . ASN A 1 102 ? 6.756 15.520 -5.601 1.00 61.75 102 ASN A N 1
ATOM 799 C CA . ASN A 1 102 ? 5.369 15.009 -5.634 1.00 61.75 102 ASN A CA 1
ATOM 800 C C . ASN A 1 102 ? 5.021 13.980 -4.530 1.00 61.75 102 ASN A C 1
ATOM 802 O O . ASN A 1 102 ? 4.433 12.930 -4.767 1.00 61.75 102 ASN A O 1
ATOM 806 N N . VAL A 1 103 ? 5.314 14.290 -3.270 1.00 70.69 103 VAL A N 1
ATOM 807 C CA . VAL A 1 103 ? 4.969 13.438 -2.122 1.00 70.69 103 VAL A CA 1
ATOM 808 C C . VAL A 1 103 ? 3.449 13.336 -1.976 1.00 70.69 103 VAL A C 1
ATOM 810 O O . VAL A 1 103 ? 2.782 14.351 -1.775 1.00 70.69 103 VAL A O 1
ATOM 813 N N . GLY A 1 104 ? 2.899 12.122 -2.055 1.00 71.38 104 GLY A N 1
ATOM 814 C CA . GLY A 1 104 ? 1.452 11.878 -1.934 1.00 71.38 104 GLY A CA 1
ATOM 815 C C . GLY A 1 104 ? 0.641 12.117 -3.218 1.00 71.38 104 GLY A C 1
ATOM 816 O O . GLY A 1 104 ? -0.594 12.041 -3.192 1.00 71.38 104 GLY A O 1
ATOM 817 N N . PHE A 1 105 ? 1.316 12.414 -4.331 1.00 79.69 105 PHE A N 1
ATOM 818 C CA . PHE A 1 105 ? 0.736 12.631 -5.660 1.00 79.69 105 PHE A CA 1
ATOM 819 C C . PHE A 1 105 ? 0.969 11.406 -6.563 1.00 79.69 105 PHE A C 1
ATOM 821 O O . PHE A 1 105 ? 1.538 10.423 -6.087 1.00 79.69 105 PHE A O 1
ATOM 828 N N . PRO A 1 106 ? 0.425 11.373 -7.801 1.00 86.69 106 PRO A N 1
ATOM 829 C CA . PRO A 1 106 ? 0.624 10.238 -8.693 1.00 86.69 106 PRO A CA 1
ATOM 830 C C . PRO A 1 106 ? 2.100 9.824 -8.833 1.00 86.69 106 PRO A C 1
ATOM 832 O O . PRO A 1 106 ? 2.949 10.709 -8.818 1.00 86.69 106 PRO A O 1
ATOM 835 N N . PRO A 1 107 ? 2.357 8.517 -9.034 1.00 88.50 107 PRO A N 1
ATOM 836 C CA . PRO A 1 107 ? 1.346 7.468 -9.087 1.00 88.50 107 PRO A CA 1
ATOM 837 C C . PRO A 1 107 ? 0.877 7.035 -7.698 1.00 88.50 107 PRO A C 1
ATOM 839 O O . PRO A 1 107 ? 1.592 7.123 -6.698 1.00 88.50 107 PRO A O 1
ATOM 842 N N . TYR A 1 108 ? -0.360 6.546 -7.642 1.00 92.75 108 TYR A N 1
ATOM 843 C CA . TYR A 1 108 ? -0.936 5.996 -6.419 1.00 92.75 108 TYR A CA 1
ATOM 844 C C . TYR A 1 108 ? -2.018 4.962 -6.707 1.00 92.75 108 TYR A C 1
ATOM 846 O O . TYR A 1 108 ? -2.647 4.970 -7.768 1.00 92.75 108 TYR A O 1
ATOM 854 N N . VAL A 1 109 ? -2.274 4.118 -5.715 1.00 95.31 109 VAL A N 1
ATOM 855 C CA . VAL A 1 109 ? -3.416 3.202 -5.650 1.00 95.31 109 VAL A CA 1
ATOM 856 C C . VAL A 1 109 ? -4.230 3.468 -4.394 1.00 95.31 109 VAL A C 1
ATOM 858 O O . VAL A 1 109 ? -3.698 3.900 -3.369 1.00 95.31 109 VAL A O 1
ATOM 861 N N . GLU A 1 110 ? -5.534 3.230 -4.477 1.00 96.25 110 GLU A N 1
ATOM 862 C CA . GLU A 1 110 ? -6.474 3.472 -3.384 1.00 96.25 110 GLU A CA 1
ATOM 863 C C . GLU A 1 110 ? -7.307 2.234 -3.077 1.00 96.25 110 GLU A C 1
ATOM 865 O O . GLU A 1 110 ? -7.742 1.531 -3.989 1.00 96.25 110 GLU A O 1
ATOM 870 N N . TYR A 1 111 ? -7.583 2.024 -1.793 1.00 97.38 111 TYR A N 1
ATOM 871 C CA . TYR A 1 111 ? -8.380 0.920 -1.271 1.00 97.38 111 TYR A CA 1
ATOM 872 C C . TYR A 1 111 ? -9.455 1.478 -0.347 1.00 97.38 111 TYR A C 1
ATOM 874 O O . TYR A 1 111 ? -9.163 2.227 0.590 1.00 97.38 111 TYR A O 1
ATOM 882 N N . LYS A 1 112 ? -10.705 1.101 -0.591 1.00 97.44 112 LYS A N 1
ATOM 883 C CA . LYS A 1 112 ? -11.842 1.452 0.250 1.00 97.44 112 LYS A CA 1
ATOM 884 C C . LYS A 1 112 ? -12.039 0.397 1.314 1.00 97.44 112 LYS A C 1
ATOM 886 O O . LYS A 1 112 ? -12.254 -0.775 1.010 1.00 97.44 112 LYS A O 1
ATOM 891 N N . VAL A 1 113 ? -12.060 0.838 2.562 1.00 97.69 113 VAL A N 1
ATOM 892 C CA . VAL A 1 113 ? -12.286 -0.021 3.722 1.00 97.69 113 VAL A CA 1
ATOM 893 C C . VAL A 1 113 ? -13.512 0.459 4.493 1.00 97.69 113 VAL A C 1
ATOM 895 O O . VAL A 1 113 ? -13.747 1.658 4.632 1.00 97.69 113 VAL A O 1
ATOM 898 N N . SER A 1 114 ? -14.317 -0.478 4.978 1.00 97.81 114 SER A N 1
ATOM 899 C CA . SER A 1 114 ? -15.454 -0.222 5.858 1.00 97.81 114 SER A CA 1
ATOM 900 C C . SER A 1 114 ? -15.068 -0.603 7.277 1.00 97.81 114 SER A C 1
ATOM 902 O O . SER A 1 114 ? -14.912 -1.788 7.573 1.00 97.81 114 SER A O 1
ATOM 904 N N . VAL A 1 115 ? -14.932 0.400 8.142 1.00 98.12 115 VAL A N 1
ATOM 905 C CA . VAL A 1 115 ? -14.582 0.234 9.555 1.00 98.12 115 VAL A CA 1
ATOM 906 C C . VAL A 1 115 ? -15.828 0.433 10.412 1.00 98.12 115 VAL A C 1
ATOM 908 O O . VAL A 1 115 ? -16.512 1.451 10.337 1.00 98.12 115 VAL A O 1
ATOM 911 N N . THR A 1 116 ? -16.122 -0.559 11.235 1.00 97.94 116 THR A N 1
ATOM 912 C CA . THR A 1 116 ? -17.257 -0.645 12.158 1.00 97.94 116 THR A CA 1
ATOM 913 C C . THR A 1 116 ? -16.855 -0.426 13.618 1.00 97.94 116 THR A C 1
ATOM 915 O O . THR A 1 116 ? -17.654 0.105 14.391 1.00 97.94 116 THR A O 1
ATOM 918 N N . THR A 1 117 ? -15.619 -0.766 13.997 1.00 98.38 117 THR A N 1
ATOM 919 C CA . THR A 1 117 ? -15.088 -0.607 15.357 1.00 98.38 117 THR A CA 1
ATOM 920 C C . THR A 1 117 ? -14.235 0.651 15.456 1.00 98.38 117 THR A C 1
ATOM 922 O O . THR A 1 117 ? -13.291 0.840 14.697 1.00 98.38 117 THR A O 1
ATOM 925 N N . THR A 1 118 ? -14.519 1.517 16.425 1.00 98.00 118 THR A N 1
ATOM 926 C CA . THR A 1 118 ? -13.670 2.683 16.715 1.00 98.00 118 THR A CA 1
ATOM 927 C C . THR A 1 118 ? -12.473 2.297 17.576 1.00 98.00 118 THR A C 1
ATOM 929 O O . THR A 1 118 ? -12.601 1.452 18.462 1.00 98.00 118 THR A O 1
ATOM 932 N N . GLY A 1 119 ? -11.344 2.974 17.404 1.00 98.00 119 GLY A N 1
ATOM 933 C CA . GLY A 1 119 ? -10.158 2.767 18.226 1.00 98.00 119 GLY A CA 1
ATOM 934 C C . GLY A 1 119 ? -8.889 3.299 17.577 1.00 98.00 119 GLY A C 1
ATOM 935 O O . GLY A 1 119 ? -8.918 3.922 16.515 1.00 98.00 119 GLY A O 1
ATOM 936 N N . LEU A 1 120 ? -7.762 3.028 18.231 1.00 98.12 120 LEU A N 1
ATOM 937 C CA . LEU A 1 120 ? -6.449 3.230 17.638 1.00 98.12 120 LEU A CA 1
ATOM 938 C C . LEU A 1 120 ? -6.152 2.051 16.713 1.00 98.12 120 LEU A C 1
ATOM 940 O O . LEU A 1 120 ? -6.102 0.911 17.171 1.00 98.12 120 LEU A O 1
ATOM 944 N N . TYR A 1 121 ? -5.961 2.332 15.432 1.00 98.31 121 TYR A N 1
ATOM 945 C CA . TYR A 1 121 ? -5.546 1.368 14.423 1.00 98.31 121 TYR A CA 1
ATOM 946 C C . TYR A 1 121 ? -4.083 1.578 14.060 1.00 98.31 121 TYR A C 1
ATOM 948 O O . TYR A 1 121 ? -3.581 2.697 14.144 1.00 98.31 121 TYR A O 1
ATOM 956 N N . GLN A 1 122 ? -3.426 0.518 13.612 1.00 97.00 122 GLN A N 1
ATOM 957 C CA . GLN A 1 122 ? -2.119 0.548 12.977 1.00 97.00 122 GLN A CA 1
ATOM 958 C C . GLN A 1 122 ? -2.233 -0.007 11.556 1.00 97.00 122 GLN A C 1
ATOM 960 O O . GLN A 1 122 ? -2.930 -0.999 11.316 1.00 97.00 122 GLN A O 1
ATOM 965 N N . LEU A 1 123 ? -1.566 0.666 10.622 1.00 97.00 123 LEU A N 1
ATOM 966 C CA . LEU A 1 123 ? -1.400 0.210 9.248 1.00 97.00 123 LEU A CA 1
ATOM 967 C C . LEU A 1 123 ? -0.106 -0.611 9.142 1.00 97.00 123 LEU A C 1
ATOM 969 O O . LEU A 1 123 ? 0.911 -0.242 9.726 1.00 97.00 123 LEU A O 1
ATOM 973 N N . TYR A 1 124 ? -0.162 -1.716 8.407 1.00 95.50 124 TYR A N 1
ATOM 974 C CA . TYR A 1 124 ? 0.967 -2.592 8.117 1.00 95.50 124 TYR A CA 1
ATOM 975 C C . TYR A 1 124 ? 1.036 -2.848 6.618 1.00 95.50 124 TYR A C 1
ATOM 977 O O . TYR A 1 124 ? 0.005 -3.083 5.979 1.00 95.50 124 TYR A O 1
ATOM 985 N N . LEU A 1 125 ? 2.249 -2.859 6.075 1.00 94.81 125 LEU A N 1
ATOM 986 C CA . LEU A 1 125 ? 2.526 -3.212 4.687 1.00 94.81 125 LEU A CA 1
ATOM 987 C C . LEU A 1 125 ? 3.438 -4.435 4.633 1.00 94.81 125 LEU A C 1
ATOM 989 O O . LEU A 1 125 ? 4.425 -4.517 5.366 1.00 94.81 125 LEU A O 1
ATOM 993 N N . ARG A 1 126 ? 3.148 -5.358 3.719 1.00 93.19 126 ARG A N 1
ATOM 994 C CA . ARG A 1 126 ? 4.122 -6.349 3.255 1.00 93.19 126 ARG A CA 1
ATOM 995 C C . ARG A 1 126 ? 4.811 -5.783 2.034 1.00 93.19 126 ARG A C 1
ATOM 997 O O . ARG A 1 126 ? 4.375 -6.009 0.911 1.00 93.19 126 ARG A O 1
ATOM 1004 N N . GLN A 1 127 ? 5.814 -4.959 2.273 1.00 90.44 127 GLN A N 1
ATOM 1005 C CA . GLN A 1 127 ? 6.514 -4.226 1.227 1.00 90.44 127 GLN A CA 1
ATOM 1006 C C . GLN A 1 127 ? 7.968 -4.657 1.142 1.00 90.44 127 GLN A C 1
ATOM 1008 O O . GLN A 1 127 ? 8.625 -4.791 2.164 1.00 90.44 127 GLN A O 1
ATOM 1013 N N . VAL A 1 128 ? 8.478 -4.819 -0.065 1.00 87.19 128 VAL A N 1
ATOM 1014 C CA . VAL A 1 128 ? 9.872 -5.155 -0.340 1.00 87.19 128 VAL A CA 1
ATOM 1015 C C . VAL A 1 128 ? 10.434 -4.176 -1.355 1.00 87.19 128 VAL A C 1
ATOM 1017 O O . VAL A 1 128 ? 9.707 -3.475 -2.057 1.00 87.19 128 VAL A O 1
ATOM 1020 N N . GLY A 1 129 ? 11.750 -4.166 -1.421 1.00 82.56 129 GLY A N 1
ATOM 1021 C CA . GLY A 1 129 ? 12.545 -3.410 -2.359 1.00 82.56 129 GLY A CA 1
ATOM 1022 C C . GLY A 1 129 ? 13.827 -4.164 -2.629 1.00 82.56 129 GLY A C 1
ATOM 1023 O O . GLY A 1 129 ? 14.122 -5.162 -1.965 1.00 82.56 129 GLY A O 1
ATOM 1024 N N . TRP A 1 130 ? 14.566 -3.710 -3.628 1.00 75.81 130 TRP A N 1
ATOM 1025 C CA . TRP A 1 130 ? 15.827 -4.347 -3.983 1.00 75.81 130 TRP A CA 1
ATOM 1026 C C . TRP A 1 130 ? 17.028 -3.708 -3.280 1.00 75.81 130 TRP A C 1
ATOM 1028 O O . TRP A 1 130 ? 17.932 -4.398 -2.807 1.00 75.81 130 TRP A O 1
ATOM 1038 N N . ASP A 1 131 ? 17.029 -2.384 -3.205 1.00 74.44 131 ASP A N 1
ATOM 1039 C CA . ASP A 1 131 ? 18.076 -1.580 -2.596 1.00 74.44 131 ASP A CA 1
ATOM 1040 C C . ASP A 1 131 ? 17.472 -0.344 -1.922 1.00 74.44 131 ASP A C 1
ATOM 1042 O O . ASP A 1 131 ? 16.276 -0.089 -2.023 1.00 74.44 131 ASP A O 1
ATOM 1046 N N . GLY A 1 132 ? 18.308 0.454 -1.252 1.00 75.62 132 GLY A N 1
ATOM 1047 C CA . GLY A 1 132 ? 17.860 1.684 -0.588 1.00 75.62 132 GLY A CA 1
ATOM 1048 C C . GLY A 1 132 ? 17.396 2.799 -1.535 1.00 75.62 132 GLY A C 1
ATOM 1049 O O . GLY A 1 132 ? 17.155 3.913 -1.074 1.00 75.62 132 GLY A O 1
ATOM 1050 N N . GLY A 1 133 ? 17.373 2.536 -2.843 1.00 78.25 133 GLY A N 1
ATOM 1051 C CA . GLY A 1 133 ? 16.815 3.397 -3.874 1.00 78.25 133 GLY A CA 1
ATOM 1052 C C . GLY A 1 133 ? 15.440 2.957 -4.369 1.00 78.25 133 GLY A C 1
ATOM 1053 O O . GLY A 1 133 ? 14.794 3.729 -5.070 1.00 78.25 133 GLY A O 1
ATOM 1054 N N . SER A 1 134 ? 15.009 1.750 -3.988 1.00 80.56 134 SER A N 1
ATOM 1055 C CA . SER A 1 134 ? 13.864 1.047 -4.567 1.00 80.56 134 SER A CA 1
ATOM 1056 C C . SER A 1 134 ? 13.010 0.341 -3.507 1.00 80.56 134 SER A C 1
ATOM 1058 O O . SER A 1 134 ? 12.520 -0.768 -3.741 1.00 80.56 134 SER A O 1
ATOM 1060 N N . ASP A 1 135 ? 12.910 0.899 -2.296 1.00 80.81 135 ASP A N 1
ATOM 1061 C CA . ASP A 1 135 ? 12.403 0.174 -1.123 1.00 80.81 135 ASP A CA 1
ATOM 1062 C C . ASP A 1 135 ? 11.321 0.878 -0.315 1.00 80.81 135 ASP A C 1
ATOM 1064 O O . ASP A 1 135 ? 11.074 0.532 0.851 1.00 80.81 135 ASP A O 1
ATOM 1068 N N . SER A 1 136 ? 10.657 1.866 -0.905 1.00 87.75 136 SER A N 1
ATOM 1069 C CA . SER A 1 136 ? 9.807 2.739 -0.129 1.00 87.75 136 SER A CA 1
ATOM 1070 C C . SER A 1 136 ? 8.529 3.231 -0.791 1.00 87.75 136 SER A C 1
ATOM 1072 O O . SER A 1 136 ? 8.438 3.591 -1.967 1.00 87.75 136 SER A O 1
ATOM 1074 N N . PHE A 1 137 ? 7.524 3.348 0.072 1.00 89.81 137 PHE A N 1
ATOM 1075 C CA . PHE A 1 137 ? 6.205 3.873 -0.236 1.00 89.81 137 PHE A CA 1
ATOM 1076 C C . PHE A 1 137 ? 5.853 5.011 0.712 1.00 89.81 137 PHE A C 1
ATOM 1078 O O . PHE A 1 137 ? 6.325 5.088 1.852 1.00 89.81 137 PHE A O 1
ATOM 1085 N N . PHE A 1 138 ? 4.927 5.856 0.276 1.00 90.94 138 PHE A N 1
ATOM 1086 C CA . PHE A 1 138 ? 4.113 6.618 1.208 1.00 90.94 138 PHE A CA 1
ATOM 1087 C C . PHE A 1 138 ? 2.752 5.956 1.381 1.00 90.94 138 PHE A C 1
ATOM 1089 O O . PHE A 1 138 ? 2.173 5.447 0.420 1.00 90.94 138 PHE A O 1
ATOM 1096 N N . ALA A 1 139 ? 2.215 6.021 2.595 1.00 92.50 139 ALA A N 1
ATOM 1097 C CA . ALA A 1 139 ? 0.860 5.594 2.892 1.00 92.50 139 ALA A CA 1
ATOM 1098 C C . ALA A 1 139 ? 0.120 6.626 3.744 1.00 92.50 139 ALA A C 1
ATOM 1100 O O . ALA A 1 139 ? 0.693 7.262 4.634 1.00 92.50 139 ALA A O 1
ATOM 1101 N N . GLN A 1 140 ? -1.178 6.753 3.492 1.00 92.62 140 GLN A N 1
ATOM 1102 C CA . GLN A 1 140 ? -2.077 7.610 4.257 1.00 92.62 140 GLN A CA 1
ATOM 1103 C C . GLN A 1 140 ? -3.502 7.056 4.253 1.00 92.62 140 GLN A C 1
ATOM 1105 O O . GLN A 1 140 ? -3.888 6.303 3.358 1.00 92.62 140 GLN A O 1
ATOM 1110 N N . ILE A 1 141 ? -4.307 7.499 5.217 1.00 94.81 141 ILE A N 1
ATOM 1111 C CA . ILE A 1 141 ? -5.767 7.399 5.155 1.00 94.81 141 ILE A CA 1
ATOM 1112 C C . ILE A 1 141 ? -6.312 8.797 4.850 1.00 94.81 141 ILE A C 1
ATOM 1114 O O . ILE A 1 141 ? -6.097 9.731 5.631 1.00 94.81 141 ILE A O 1
ATOM 1118 N N . LEU A 1 142 ? -6.989 8.953 3.709 1.00 92.94 142 LEU A N 1
ATOM 1119 C CA . LEU A 1 142 ? -7.353 10.265 3.151 1.00 92.94 142 LEU A CA 1
ATOM 1120 C C . LEU A 1 142 ? -8.257 11.094 4.072 1.00 92.94 142 LEU A C 1
ATOM 1122 O O . LEU A 1 142 ? -8.226 12.322 4.046 1.00 92.94 142 LEU A O 1
ATOM 1126 N N . GLU A 1 143 ? -9.045 10.437 4.916 1.00 93.69 143 GLU A N 1
ATOM 1127 C CA . GLU A 1 143 ? -9.945 11.086 5.866 1.00 93.69 143 GLU A CA 1
ATOM 1128 C C . GLU A 1 143 ? -9.209 11.681 7.084 1.00 93.69 143 GLU A C 1
ATOM 1130 O O . GLU A 1 143 ? -9.787 12.496 7.803 1.00 93.69 143 GLU A O 1
ATOM 1135 N N . PHE A 1 144 ? -7.939 11.321 7.311 1.00 86.81 144 PHE A N 1
ATOM 1136 C CA . PHE A 1 144 ? -7.091 11.874 8.381 1.00 86.81 144 PHE A CA 1
ATOM 1137 C C . PHE A 1 144 ? -5.990 12.807 7.876 1.00 86.81 144 PHE A C 1
ATOM 1139 O O . PHE A 1 144 ? -5.467 13.605 8.658 1.00 86.81 144 PHE A O 1
ATOM 1146 N N . ALA A 1 145 ? -5.630 12.700 6.599 1.00 77.88 145 ALA A N 1
ATOM 1147 C CA . ALA A 1 145 ? -4.616 13.519 5.958 1.00 77.88 145 ALA A CA 1
ATOM 1148 C C . ALA A 1 145 ? -5.015 13.782 4.500 1.00 77.88 145 ALA A C 1
ATOM 1150 O O . ALA A 1 145 ? -5.182 12.818 3.744 1.00 77.88 145 ALA A O 1
ATOM 1151 N N . PRO A 1 146 ? -5.133 15.051 4.059 1.00 74.06 146 PRO A N 1
ATOM 1152 C CA . PRO A 1 146 ? -5.208 15.326 2.631 1.00 74.06 146 PRO A CA 1
ATOM 1153 C C . PRO A 1 146 ? -3.922 14.831 1.941 1.00 74.06 146 PRO A C 1
ATOM 1155 O O . PRO A 1 146 ? -2.896 14.674 2.604 1.00 74.06 146 PRO A O 1
ATOM 1158 N N . PRO A 1 147 ? -3.938 14.574 0.623 1.00 69.81 147 PRO A N 1
ATOM 1159 C CA . PRO A 1 147 ? -2.731 14.204 -0.117 1.00 69.81 147 PRO A CA 1
ATOM 1160 C C . PRO A 1 147 ? -1.589 15.206 0.102 1.00 69.81 147 PRO A C 1
ATOM 1162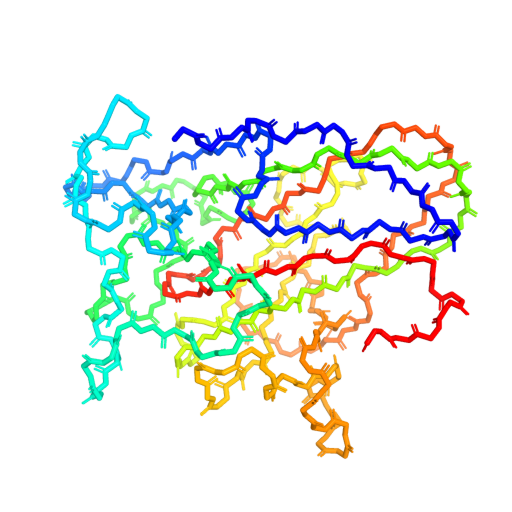 O O . PRO A 1 147 ? -1.766 16.402 -0.144 1.00 69.81 147 PRO A O 1
ATOM 1165 N N . GLY A 1 148 ? -0.439 14.712 0.568 1.00 68.12 148 GLY A N 1
ATOM 1166 C CA . GLY A 1 148 ? 0.760 15.512 0.829 1.00 68.12 148 GLY A CA 1
ATOM 1167 C C . GLY A 1 148 ? 1.381 15.294 2.217 1.00 68.12 148 GLY A C 1
ATOM 1168 O O . GLY A 1 148 ? 0.766 14.682 3.091 1.00 68.12 148 GLY A O 1
ATOM 1169 N N . PRO A 1 149 ? 2.606 15.805 2.440 1.00 70.06 149 PRO A N 1
ATOM 1170 C CA . PRO A 1 149 ? 3.321 15.640 3.701 1.00 70.06 149 PRO A CA 1
ATOM 1171 C C . PRO A 1 149 ? 2.582 16.304 4.871 1.00 70.06 149 PRO A C 1
ATOM 1173 O O . PRO A 1 149 ? 2.138 17.451 4.776 1.00 70.06 149 PRO A O 1
ATOM 1176 N N . GLY A 1 150 ? 2.496 15.610 6.008 1.00 71.75 150 GLY A N 1
ATOM 1177 C CA . GLY A 1 150 ? 1.805 16.109 7.198 1.00 71.75 150 GLY A CA 1
ATOM 1178 C C . GLY A 1 150 ? 1.550 15.036 8.262 1.00 71.75 150 GLY A C 1
ATOM 1179 O O . GLY A 1 150 ? 2.014 13.904 8.132 1.00 71.75 150 GLY A O 1
ATOM 1180 N N . PRO A 1 151 ? 0.830 15.373 9.348 1.00 78.56 151 PRO A N 1
ATOM 1181 C CA . PRO A 1 151 ? 0.364 14.381 10.315 1.00 78.56 151 PRO A CA 1
ATOM 1182 C C . PRO A 1 151 ? -0.456 13.280 9.629 1.00 78.56 151 PRO A C 1
ATOM 1184 O O . PRO A 1 151 ? -1.248 13.580 8.741 1.00 78.56 151 PRO A O 1
ATOM 1187 N N . ASN A 1 152 ? -0.302 12.027 10.071 1.00 83.25 152 ASN A N 1
ATOM 1188 C CA . ASN A 1 152 ? -0.972 10.843 9.505 1.00 83.25 152 ASN A CA 1
ATOM 1189 C C . ASN A 1 152 ? -0.596 10.519 8.043 1.00 83.25 152 ASN A C 1
ATOM 1191 O O . ASN A 1 152 ? -1.331 9.814 7.351 1.00 83.25 152 ASN A O 1
ATOM 1195 N N . PHE A 1 153 ? 0.549 11.028 7.585 1.00 87.06 153 PHE A N 1
ATOM 1196 C CA . PHE A 1 153 ? 1.188 10.671 6.326 1.00 87.06 153 PHE A CA 1
ATOM 1197 C C . PHE A 1 153 ? 2.530 9.996 6.636 1.00 87.06 153 PHE A C 1
ATOM 1199 O O . PHE A 1 153 ? 3.394 10.580 7.302 1.00 87.06 153 PHE A O 1
ATOM 1206 N N . TYR A 1 154 ? 2.687 8.750 6.197 1.00 89.94 154 TYR A N 1
ATOM 1207 C CA . TYR A 1 154 ? 3.758 7.865 6.647 1.00 89.94 154 TYR A CA 1
ATOM 1208 C C . TYR A 1 154 ? 4.649 7.429 5.492 1.00 89.94 154 TYR A C 1
ATOM 1210 O O . TYR A 1 154 ? 4.153 6.991 4.456 1.00 89.94 154 TYR A O 1
ATOM 1218 N N . ARG A 1 155 ? 5.967 7.506 5.694 1.00 89.25 155 ARG A N 1
ATOM 1219 C CA . ARG A 1 155 ? 6.979 6.885 4.838 1.00 89.25 155 ARG A CA 1
ATOM 1220 C C . ARG A 1 155 ? 7.307 5.507 5.379 1.00 89.25 155 ARG A C 1
ATOM 1222 O O . ARG A 1 155 ? 7.858 5.370 6.470 1.00 89.25 155 ARG A O 1
ATOM 1229 N N . TYR A 1 156 ? 7.030 4.518 4.559 1.00 89.94 156 TYR A N 1
ATOM 1230 C CA . TYR A 1 156 ? 7.371 3.130 4.773 1.00 89.94 156 TYR A CA 1
ATOM 1231 C C . TYR A 1 156 ? 8.675 2.838 4.030 1.00 89.94 156 TYR A C 1
ATOM 1233 O O . TYR A 1 156 ? 8.751 3.049 2.824 1.00 89.94 156 TYR A O 1
ATOM 1241 N N . SER A 1 157 ? 9.719 2.421 4.746 1.00 85.56 157 SER A N 1
ATOM 1242 C CA . SER A 1 157 ? 11.020 2.049 4.159 1.00 85.56 157 SER A CA 1
ATOM 1243 C C . SER A 1 157 ? 11.695 1.042 5.086 1.00 85.56 157 SER A C 1
ATOM 1245 O O . SER A 1 157 ? 12.408 1.433 6.010 1.00 85.56 157 SER A O 1
ATOM 1247 N N . PRO A 1 158 ? 11.406 -0.255 4.927 1.00 74.44 158 PRO A N 1
ATOM 1248 C CA . PRO A 1 158 ? 11.855 -1.269 5.865 1.00 74.44 158 PRO A CA 1
ATOM 1249 C C . PRO A 1 158 ? 13.329 -1.638 5.637 1.00 74.44 158 PRO A C 1
ATOM 1251 O O . PRO A 1 158 ? 13.838 -2.488 6.359 1.00 74.44 158 PRO A O 1
ATOM 1254 N N . ASN A 1 159 ? 14.001 -1.015 4.654 1.00 70.69 159 ASN A N 1
ATOM 1255 C CA . ASN A 1 159 ? 15.362 -1.320 4.217 1.00 70.69 159 ASN A CA 1
ATOM 1256 C C . ASN A 1 159 ? 15.580 -2.832 4.022 1.00 70.69 159 ASN A C 1
ATOM 1258 O O . ASN A 1 159 ? 16.427 -3.441 4.687 1.00 70.69 159 ASN A O 1
ATOM 1262 N N . PRO A 1 160 ? 14.751 -3.479 3.183 1.00 65.56 160 PRO A N 1
ATOM 1263 C CA . PRO A 1 160 ? 14.831 -4.907 2.972 1.00 65.56 160 PRO A CA 1
ATOM 1264 C C . PRO A 1 160 ? 16.157 -5.222 2.278 1.00 65.56 160 PRO A C 1
ATOM 1266 O O . PRO A 1 160 ? 16.482 -4.683 1.228 1.00 65.56 160 PRO A O 1
ATOM 1269 N N . THR A 1 161 ? 16.932 -6.133 2.858 1.00 63.44 161 THR A N 1
ATOM 1270 C CA . THR A 1 161 ? 18.185 -6.615 2.257 1.00 63.44 161 THR A CA 1
ATOM 1271 C C . THR A 1 161 ? 17.962 -7.765 1.272 1.00 63.44 161 THR A C 1
ATOM 1273 O O . THR A 1 161 ? 18.924 -8.324 0.744 1.00 63.44 161 THR A O 1
ATOM 1276 N N . THR A 1 162 ? 16.700 -8.150 1.047 1.00 74.38 162 THR A N 1
ATOM 1277 C CA . THR A 1 162 ? 16.300 -9.242 0.156 1.00 74.38 162 THR A CA 1
ATOM 1278 C C . THR A 1 162 ? 14.973 -8.918 -0.528 1.00 74.38 162 THR A C 1
ATOM 1280 O O . THR A 1 162 ? 14.075 -8.347 0.090 1.00 74.38 162 THR A O 1
ATOM 1283 N N . GLY A 1 163 ? 14.820 -9.349 -1.781 1.00 80.38 163 GLY A N 1
ATOM 1284 C CA . GLY A 1 163 ? 13.557 -9.289 -2.514 1.00 80.38 163 GLY A CA 1
ATOM 1285 C C . GLY A 1 163 ? 12.557 -10.382 -2.109 1.00 80.38 163 GLY A C 1
ATOM 1286 O O . GLY A 1 163 ? 12.006 -11.052 -2.978 1.00 80.38 163 GLY A O 1
ATOM 1287 N N . ASP A 1 164 ? 12.360 -10.614 -0.812 1.00 85.50 164 ASP A N 1
ATOM 1288 C CA . ASP A 1 164 ? 11.511 -11.681 -0.273 1.00 85.50 164 ASP A CA 1
ATOM 1289 C C . ASP A 1 164 ? 10.490 -11.112 0.721 1.00 85.50 164 ASP A C 1
ATOM 1291 O O . ASP A 1 164 ? 10.851 -10.613 1.789 1.00 85.50 164 ASP A O 1
ATOM 1295 N N . PHE A 1 165 ? 9.196 -11.212 0.397 1.00 87.75 165 PHE A N 1
ATOM 1296 C CA . PHE A 1 165 ? 8.122 -10.711 1.263 1.00 87.75 165 PHE A CA 1
ATOM 1297 C C . PHE A 1 165 ? 8.063 -11.420 2.620 1.00 87.75 165 PHE A C 1
ATOM 1299 O O . PHE A 1 165 ? 7.497 -10.871 3.564 1.00 87.75 165 PHE A O 1
ATOM 1306 N N . ALA A 1 166 ? 8.611 -12.630 2.746 1.00 85.50 166 ALA A N 1
ATOM 1307 C CA . ALA A 1 166 ? 8.668 -13.355 4.012 1.00 85.50 166 ALA A CA 1
ATOM 1308 C C . ALA A 1 166 ? 9.808 -12.879 4.927 1.00 85.50 166 ALA A C 1
ATOM 1310 O O . ALA A 1 166 ? 9.725 -13.082 6.133 1.00 85.50 166 ALA A O 1
ATOM 1311 N N . ALA A 1 167 ? 10.831 -12.213 4.385 1.00 80.81 167 ALA A N 1
ATOM 1312 C CA . ALA A 1 167 ? 12.020 -11.793 5.131 1.00 80.81 167 ALA A CA 1
ATOM 1313 C C . ALA A 1 167 ? 11.873 -10.421 5.821 1.00 80.81 167 ALA A C 1
ATOM 1315 O O . ALA A 1 167 ? 12.819 -9.888 6.405 1.00 80.81 167 ALA A O 1
ATOM 1316 N N . LEU A 1 168 ? 10.691 -9.799 5.740 1.00 77.81 168 LEU A N 1
ATOM 1317 C CA . LEU A 1 168 ? 10.486 -8.460 6.287 1.00 77.81 168 LEU A CA 1
ATOM 1318 C C . LEU A 1 168 ? 10.495 -8.444 7.808 1.00 77.81 168 LEU A C 1
ATOM 1320 O O . LEU A 1 168 ? 9.880 -9.284 8.463 1.00 77.81 168 LEU A O 1
ATOM 1324 N N . GLN A 1 169 ? 11.139 -7.420 8.355 1.00 76.06 169 GLN A N 1
ATOM 1325 C CA . GLN A 1 169 ? 11.104 -7.118 9.779 1.00 76.06 169 GLN A CA 1
ATOM 1326 C C . GLN A 1 169 ? 9.915 -6.209 10.079 1.00 76.06 169 GLN A C 1
ATOM 1328 O O . GLN A 1 169 ? 9.633 -5.261 9.339 1.00 76.06 169 GLN A O 1
ATOM 1333 N N . ASN A 1 170 ? 9.246 -6.477 11.195 1.00 72.06 170 ASN A N 1
ATOM 1334 C CA . ASN A 1 170 ? 8.124 -5.658 11.634 1.00 72.06 170 ASN A CA 1
ATOM 1335 C C . ASN A 1 170 ? 8.562 -4.310 12.187 1.00 72.06 170 ASN A C 1
ATOM 1337 O O . ASN A 1 170 ? 8.033 -3.280 11.760 1.00 72.06 170 ASN A O 1
ATOM 1341 N N . ASP A 1 171 ? 9.564 -4.323 13.065 1.00 75.06 171 ASP A N 1
ATOM 1342 C CA . ASP A 1 171 ? 10.276 -3.130 13.508 1.00 75.06 171 ASP A CA 1
ATOM 1343 C C . ASP A 1 171 ? 11.677 -3.125 12.871 1.00 75.06 171 ASP A C 1
ATOM 1345 O O . ASP A 1 171 ? 12.498 -3.979 13.212 1.00 75.06 171 ASP A O 1
ATOM 1349 N N . PRO A 1 172 ? 11.988 -2.177 11.967 1.00 68.25 172 PRO A N 1
ATOM 1350 C CA . PRO A 1 172 ? 13.308 -2.083 11.343 1.00 68.25 172 PRO A CA 1
ATOM 1351 C C . PRO A 1 172 ? 14.422 -1.723 12.341 1.00 68.25 172 PRO A C 1
ATOM 1353 O O . PRO A 1 172 ? 15.603 -1.813 12.006 1.00 68.25 172 PRO A O 1
ATOM 1356 N N . ASN A 1 173 ? 14.076 -1.325 13.572 1.00 71.69 173 ASN A N 1
ATOM 1357 C CA . ASN A 1 173 ? 15.030 -1.096 14.657 1.00 71.69 173 ASN A CA 1
ATOM 1358 C C . ASN A 1 173 ? 15.253 -2.337 15.534 1.00 71.69 173 ASN A C 1
ATOM 1360 O O . ASN A 1 173 ? 16.126 -2.308 16.407 1.00 71.69 173 ASN A O 1
ATOM 1364 N N . ASP A 1 174 ? 14.491 -3.414 15.326 1.00 70.62 174 ASP A N 1
ATOM 1365 C CA . ASP A 1 174 ? 14.588 -4.648 16.099 1.00 70.62 174 ASP A CA 1
ATOM 1366 C C . ASP A 1 174 ? 14.980 -5.837 15.216 1.00 70.62 174 ASP A C 1
ATOM 1368 O O . ASP A 1 174 ? 14.154 -6.644 14.778 1.00 70.62 174 ASP A O 1
ATOM 1372 N N . ALA A 1 175 ? 16.295 -6.006 15.058 1.00 65.44 175 ALA A N 1
ATOM 1373 C CA . ALA A 1 175 ? 16.884 -7.142 14.359 1.00 65.44 175 ALA A CA 1
ATOM 1374 C C . ALA A 1 175 ? 16.565 -8.513 15.004 1.00 65.44 175 ALA A C 1
ATOM 1376 O O . ALA A 1 175 ? 16.889 -9.543 14.411 1.00 65.44 175 ALA A O 1
ATOM 1377 N N . ALA A 1 176 ? 15.955 -8.566 16.200 1.00 64.06 176 ALA A N 1
ATOM 1378 C CA . ALA A 1 176 ? 15.488 -9.810 16.818 1.00 64.06 176 ALA A CA 1
ATOM 1379 C C . ALA A 1 176 ? 14.088 -10.240 16.337 1.00 64.06 176 ALA A C 1
ATOM 1381 O O . ALA A 1 176 ? 13.694 -11.381 16.581 1.00 64.06 176 ALA A O 1
ATOM 1382 N N . THR A 1 177 ? 13.358 -9.367 15.632 1.00 61.19 177 THR A N 1
ATOM 1383 C CA . THR A 1 177 ? 12.045 -9.648 15.016 1.00 61.19 177 THR A CA 1
ATOM 1384 C C . THR A 1 177 ? 12.130 -9.874 13.505 1.00 61.19 177 THR A C 1
ATOM 1386 O O . THR A 1 177 ? 11.190 -9.577 12.767 1.00 61.19 177 THR A O 1
ATOM 1389 N N . ALA A 1 178 ? 13.264 -10.407 13.042 1.00 60.00 178 ALA A N 1
ATOM 1390 C CA . ALA A 1 178 ? 13.465 -10.747 11.641 1.00 60.00 178 ALA A CA 1
ATOM 1391 C C . ALA A 1 178 ? 12.379 -11.705 11.110 1.00 60.00 178 ALA A C 1
ATOM 1393 O O . ALA A 1 178 ? 11.863 -12.543 11.852 1.00 60.00 178 ALA A O 1
ATOM 1394 N N . ASP A 1 179 ? 12.058 -11.570 9.822 1.00 65.75 179 ASP A N 1
ATOM 1395 C CA . ASP A 1 179 ? 11.222 -12.505 9.056 1.00 65.75 179 ASP A CA 1
ATOM 1396 C C . ASP A 1 179 ? 9.753 -12.633 9.521 1.00 65.75 179 ASP A C 1
ATOM 1398 O O . ASP A 1 179 ? 9.136 -13.696 9.429 1.00 65.75 179 ASP A O 1
ATOM 1402 N N . GLN A 1 180 ? 9.157 -11.543 10.018 1.00 68.12 180 GLN A N 1
ATOM 1403 C CA . GLN A 1 180 ? 7.711 -11.473 10.302 1.00 68.12 180 GLN A CA 1
ATOM 1404 C C . GLN A 1 180 ? 6.872 -11.242 9.038 1.00 68.12 180 GLN A C 1
ATOM 1406 O O . GLN A 1 180 ? 5.666 -11.485 9.017 1.00 68.12 180 GLN A O 1
ATOM 1411 N N . GLY A 1 181 ? 7.501 -10.797 7.952 1.00 82.06 181 GLY A N 1
ATOM 1412 C CA . GLY A 1 181 ? 6.855 -10.650 6.655 1.00 82.06 181 GLY A CA 1
ATOM 1413 C C . GLY A 1 181 ? 5.878 -9.477 6.568 1.00 82.06 181 GLY A C 1
ATOM 1414 O O . GLY A 1 181 ? 5.120 -9.418 5.608 1.00 82.06 181 GLY A O 1
ATOM 1415 N N . TRP A 1 182 ? 5.876 -8.570 7.547 1.00 88.00 182 TRP A N 1
ATOM 1416 C CA . TRP A 1 182 ? 5.059 -7.355 7.629 1.00 88.00 182 TRP A CA 1
ATOM 1417 C C . TRP A 1 182 ? 5.879 -6.242 8.256 1.00 88.00 182 TRP A C 1
ATOM 1419 O O . TRP A 1 182 ? 6.700 -6.541 9.108 1.00 88.00 182 TRP A O 1
ATOM 1429 N N . SER A 1 183 ? 5.612 -4.983 7.905 1.00 88.12 183 SER A N 1
ATOM 1430 C CA . SER A 1 183 ? 6.143 -3.808 8.598 1.00 88.12 183 SER A CA 1
ATOM 1431 C C . SER A 1 183 ? 5.014 -2.863 8.987 1.00 88.12 183 SER A C 1
ATOM 1433 O O . SER A 1 183 ? 4.269 -2.385 8.129 1.00 88.12 183 SER A O 1
ATOM 1435 N N . GLY A 1 184 ? 4.865 -2.614 10.290 1.00 89.62 184 GLY A N 1
ATOM 1436 C CA . GLY A 1 184 ? 3.941 -1.611 10.835 1.00 89.62 184 GLY A CA 1
ATOM 1437 C C . GLY A 1 184 ? 4.620 -0.298 11.225 1.00 89.62 184 GLY A C 1
ATOM 1438 O O . GLY A 1 184 ? 3.962 0.609 11.749 1.00 89.62 184 GLY A O 1
ATOM 1439 N N . TYR A 1 185 ? 5.934 -0.225 11.031 1.00 88.88 185 TYR A N 1
ATOM 1440 C CA . TYR A 1 185 ? 6.768 0.900 11.407 1.00 88.88 185 TYR A CA 1
ATOM 1441 C C . TYR A 1 185 ? 7.064 1.766 10.189 1.00 88.88 185 TYR A C 1
ATOM 1443 O O . TYR A 1 185 ? 7.428 1.288 9.118 1.00 88.88 185 TYR A O 1
ATOM 1451 N N . ALA A 1 186 ? 6.898 3.066 10.368 1.00 88.75 186 ALA A N 1
ATOM 1452 C CA . ALA A 1 186 ? 7.058 4.056 9.327 1.00 88.75 186 ALA A CA 1
ATOM 1453 C C . ALA A 1 186 ? 7.489 5.383 9.946 1.00 88.75 186 ALA A C 1
ATOM 1455 O O . ALA A 1 186 ? 7.109 5.718 11.068 1.00 88.75 186 ALA A O 1
ATOM 1456 N N . ALA A 1 187 ? 8.266 6.175 9.222 1.00 86.62 187 ALA A N 1
ATOM 1457 C CA . ALA A 1 187 ? 8.557 7.532 9.655 1.00 86.62 187 ALA A CA 1
ATOM 1458 C C . ALA A 1 187 ? 7.349 8.427 9.346 1.00 86.62 187 ALA A C 1
ATOM 1460 O O . ALA A 1 187 ? 6.755 8.335 8.268 1.00 86.62 187 ALA A O 1
ATOM 1461 N N . LEU A 1 188 ? 6.997 9.339 10.257 1.00 83.50 188 LEU A N 1
ATOM 1462 C CA . LEU A 1 188 ? 6.156 10.473 9.868 1.00 83.50 188 LEU A CA 1
ATOM 1463 C C . LEU A 1 188 ? 6.882 11.213 8.747 1.00 83.50 188 LEU A C 1
ATOM 1465 O O . LEU A 1 188 ? 8.064 11.524 8.887 1.00 83.50 188 LEU A O 1
ATOM 1469 N N . ALA A 1 189 ? 6.189 11.494 7.648 1.00 71.25 189 ALA A N 1
ATOM 1470 C CA . ALA A 1 189 ? 6.817 12.027 6.448 1.00 71.25 189 ALA A CA 1
ATOM 1471 C C . ALA A 1 189 ? 6.397 13.483 6.187 1.00 71.25 189 ALA A C 1
ATOM 1473 O O . ALA A 1 189 ? 5.620 13.761 5.275 1.00 71.25 189 ALA A O 1
ATOM 1474 N N . PRO A 1 190 ? 6.926 14.464 6.951 1.00 60.25 190 PRO A N 1
ATOM 1475 C CA . PRO A 1 190 ? 6.774 15.874 6.612 1.00 60.25 190 PRO A CA 1
ATOM 1476 C C . PRO A 1 190 ? 7.654 16.279 5.412 1.00 60.25 190 PRO A C 1
ATOM 1478 O O . PRO A 1 190 ? 7.602 17.434 4.988 1.00 60.25 190 PRO A O 1
ATOM 1481 N N . ARG A 1 191 ? 8.517 15.379 4.910 1.00 60.38 191 ARG A N 1
ATOM 1482 C CA . ARG A 1 191 ? 9.519 15.621 3.859 1.00 60.38 191 AR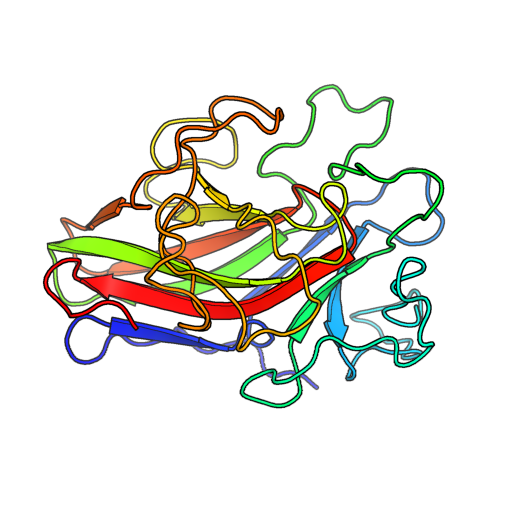G A CA 1
ATOM 1483 C C . ARG A 1 191 ? 9.731 14.377 2.984 1.00 60.38 191 ARG A C 1
ATOM 1485 O O . ARG A 1 191 ? 9.339 13.277 3.352 1.00 60.38 191 ARG A O 1
ATOM 1492 N N . VAL A 1 192 ? 10.367 14.595 1.832 1.00 61.94 192 VAL A N 1
ATOM 1493 C CA . VAL A 1 192 ? 10.691 13.604 0.783 1.00 61.94 192 VAL A CA 1
ATOM 1494 C C . VAL A 1 192 ? 11.885 12.702 1.175 1.00 61.94 192 VAL A C 1
ATOM 1496 O O . VAL A 1 192 ? 12.113 11.639 0.590 1.00 61.94 192 VAL A O 1
ATOM 1499 N N . ASP A 1 193 ? 12.691 13.153 2.136 1.00 65.25 193 ASP A N 1
ATOM 1500 C CA . ASP A 1 193 ? 13.997 12.574 2.453 1.00 65.25 193 ASP A CA 1
ATOM 1501 C C . ASP A 1 193 ? 13.872 11.281 3.285 1.00 65.25 193 ASP A C 1
ATOM 1503 O O . ASP A 1 193 ? 12.887 11.065 3.992 1.00 65.25 193 ASP A O 1
ATOM 1507 N N . GLY A 1 194 ? 14.843 10.374 3.130 1.00 62.16 194 GLY A N 1
ATOM 1508 C CA . GLY A 1 194 ? 14.875 9.056 3.778 1.00 62.16 194 GLY A 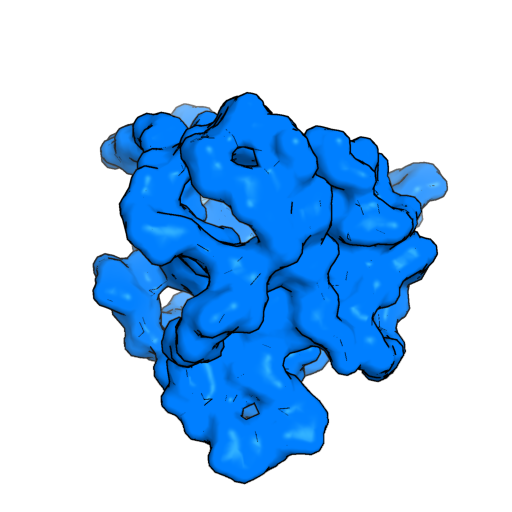CA 1
ATOM 1509 C C . GLY A 1 194 ?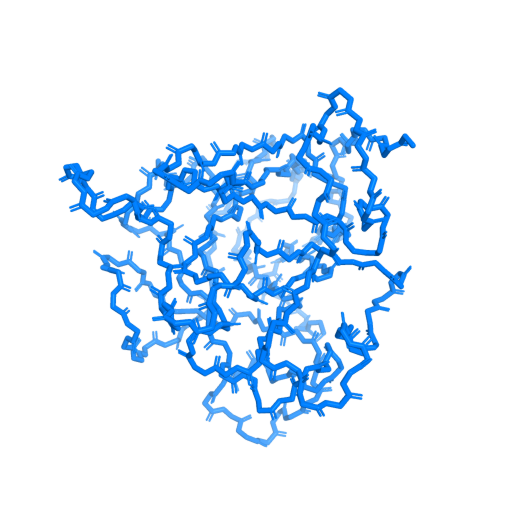 15.631 9.067 5.100 1.00 62.16 194 GLY A C 1
ATOM 1510 O O . GLY A 1 194 ? 16.655 8.405 5.212 1.00 62.16 194 GLY A O 1
ATOM 1511 N N . ASP A 1 195 ? 15.153 9.837 6.074 1.00 65.12 195 ASP A N 1
ATOM 1512 C CA . ASP A 1 195 ? 15.742 9.866 7.417 1.00 65.12 195 ASP A CA 1
ATOM 1513 C C . ASP A 1 195 ? 14.997 8.916 8.364 1.00 65.12 195 ASP A C 1
ATOM 1515 O O . ASP A 1 195 ? 13.798 8.684 8.192 1.00 65.12 195 ASP A O 1
ATOM 1519 N N . GLY A 1 196 ? 15.690 8.401 9.384 1.00 70.31 196 GLY A N 1
ATOM 1520 C CA . GLY A 1 196 ? 15.098 7.526 10.402 1.00 70.31 196 GLY A CA 1
ATOM 1521 C C . GLY A 1 196 ? 14.040 8.208 11.281 1.00 70.31 196 GLY A C 1
ATOM 1522 O O . GLY A 1 196 ? 13.708 9.383 11.118 1.00 70.31 196 GLY A O 1
ATOM 1523 N N . GLY A 1 197 ? 13.524 7.472 12.262 1.00 79.94 197 GLY A N 1
ATOM 1524 C CA . GLY A 1 197 ? 12.434 7.930 13.139 1.00 79.94 197 GLY A CA 1
ATOM 1525 C C . GLY A 1 197 ? 11.148 7.137 12.936 1.00 79.94 197 GLY A C 1
ATOM 1526 O O . GLY A 1 197 ? 10.045 7.656 13.118 1.00 79.94 197 GLY A O 1
ATOM 1527 N N . GLU A 1 198 ? 11.309 5.887 12.523 1.00 85.12 198 GLU A N 1
ATOM 1528 C CA . GLU A 1 198 ? 10.261 4.912 12.344 1.00 85.12 198 GLU A CA 1
ATOM 1529 C C . GLU A 1 198 ? 9.498 4.727 13.658 1.00 85.12 198 GLU A C 1
ATOM 1531 O O . GLU A 1 198 ? 10.056 4.487 14.727 1.00 85.12 198 GLU A O 1
ATOM 1536 N N . THR A 1 199 ? 8.188 4.880 13.562 1.00 88.00 199 THR A N 1
ATOM 1537 C CA . THR A 1 199 ? 7.228 4.721 14.646 1.00 88.00 199 THR A CA 1
ATOM 1538 C C . THR A 1 199 ? 6.043 3.928 14.122 1.00 88.00 199 THR A C 1
ATOM 1540 O O . THR A 1 199 ? 5.892 3.740 12.915 1.00 88.00 199 THR A O 1
ATOM 1543 N N . ASN A 1 200 ? 5.163 3.473 15.001 1.00 91.31 200 ASN A N 1
ATOM 1544 C CA . ASN A 1 200 ? 3.937 2.827 14.563 1.00 91.31 200 ASN A CA 1
ATOM 1545 C C . ASN A 1 200 ? 3.096 3.782 13.695 1.00 91.31 200 ASN A C 1
ATOM 1547 O O . ASN A 1 200 ? 2.812 4.924 14.079 1.00 91.31 200 ASN A O 1
ATOM 1551 N N . ALA A 1 201 ? 2.643 3.290 12.542 1.00 92.88 201 ALA A N 1
ATOM 1552 C CA . ALA A 1 201 ? 1.753 4.023 11.649 1.00 92.88 201 ALA A CA 1
ATOM 1553 C C . ALA A 1 201 ? 0.309 4.043 12.175 1.00 92.88 201 ALA A C 1
ATOM 1555 O O . ALA A 1 201 ? -0.565 3.317 11.691 1.00 92.88 201 ALA A O 1
ATOM 1556 N N . TYR A 1 202 ? 0.078 4.840 13.218 1.00 94.75 202 TYR A N 1
ATOM 1557 C CA . TYR A 1 202 ? -1.188 4.892 13.936 1.00 94.75 202 TYR A CA 1
ATOM 1558 C C . TYR A 1 202 ? -2.222 5.848 13.337 1.00 94.75 202 TYR A C 1
ATOM 1560 O O . TYR A 1 202 ? -1.920 6.967 12.935 1.00 94.75 202 TYR A O 1
ATOM 1568 N N . TYR A 1 203 ? -3.486 5.435 13.411 1.00 95.69 203 TYR A N 1
ATOM 1569 C CA . TYR A 1 203 ? -4.653 6.232 13.046 1.00 95.69 203 TYR A CA 1
ATOM 1570 C C . TYR A 1 203 ? -5.732 6.085 14.118 1.00 95.69 203 TYR A C 1
ATOM 1572 O O . TYR A 1 203 ? -6.122 4.975 14.474 1.00 95.69 203 TYR A O 1
ATOM 1580 N N . ASN A 1 204 ? -6.237 7.200 14.645 1.00 96.44 204 ASN A N 1
ATOM 1581 C CA . ASN A 1 204 ? -7.309 7.177 15.640 1.00 96.44 204 ASN A CA 1
ATOM 1582 C C . ASN A 1 204 ? -8.681 7.287 14.957 1.00 96.44 204 ASN A C 1
ATOM 1584 O O . ASN A 1 204 ? -9.145 8.389 14.656 1.00 96.44 204 ASN A O 1
ATOM 1588 N N . ILE A 1 205 ? -9.335 6.149 14.725 1.00 97.31 205 ILE A N 1
ATOM 1589 C CA . ILE A 1 205 ? -10.657 6.074 14.097 1.00 97.31 205 ILE A CA 1
ATOM 1590 C C . ILE A 1 205 ? -11.736 6.241 15.167 1.00 97.31 205 ILE A C 1
ATOM 1592 O O . ILE A 1 205 ? -12.045 5.320 15.921 1.00 97.31 205 ILE A O 1
ATOM 1596 N N . THR A 1 206 ? -12.323 7.436 15.238 1.00 97.75 206 THR A N 1
ATOM 1597 C CA . THR A 1 206 ? -13.340 7.799 16.244 1.00 97.75 206 THR A CA 1
ATOM 1598 C C . THR A 1 206 ? -14.776 7.656 15.752 1.00 97.75 206 THR A C 1
ATOM 1600 O O . THR A 1 206 ? -15.705 7.782 16.546 1.00 97.75 206 THR A O 1
ATOM 1603 N N . THR A 1 207 ? -14.977 7.407 14.457 1.00 97.88 207 THR A N 1
ATOM 1604 C CA . THR A 1 207 ? -16.303 7.275 13.841 1.00 97.88 207 THR A CA 1
ATOM 1605 C C . THR A 1 207 ? -16.304 6.069 12.902 1.00 97.88 207 THR A C 1
ATOM 1607 O O . THR A 1 207 ? -15.436 5.999 12.042 1.00 97.88 207 THR A O 1
ATOM 1610 N N . PRO A 1 208 ? -17.241 5.115 13.023 1.00 98.12 208 PRO A N 1
ATOM 1611 C CA . 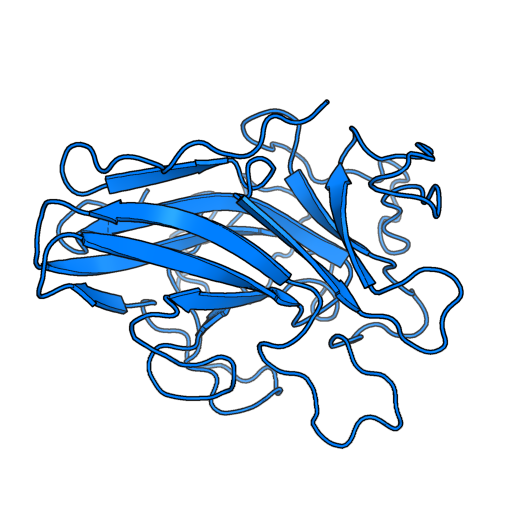PRO A 1 208 ? -17.401 4.065 12.021 1.00 98.12 208 PRO A CA 1
ATOM 1612 C C . PRO A 1 208 ? -17.729 4.659 10.647 1.00 98.12 208 PRO A C 1
ATOM 1614 O O . PRO A 1 208 ? -18.486 5.628 10.555 1.00 98.12 208 PRO A O 1
ATOM 1617 N N . GLY A 1 209 ? -17.212 4.077 9.571 1.00 97.69 209 GLY A N 1
ATOM 1618 C CA . GLY A 1 209 ? -17.459 4.594 8.233 1.00 97.69 209 GLY A CA 1
ATOM 1619 C C . GLY A 1 209 ? -16.601 3.978 7.142 1.00 97.69 209 GLY A C 1
ATOM 1620 O O . GLY A 1 209 ? -15.881 3.001 7.346 1.00 97.69 209 GLY A O 1
ATOM 1621 N N . LEU A 1 210 ? -16.719 4.579 5.960 1.00 97.56 210 LEU A N 1
ATOM 1622 C CA . LEU A 1 210 ? -15.859 4.287 4.824 1.00 97.56 210 LEU A CA 1
ATOM 1623 C C . LEU A 1 210 ? -14.607 5.153 4.904 1.00 97.56 210 LEU A C 1
ATOM 1625 O O . LEU A 1 210 ? -14.708 6.364 5.089 1.00 97.56 210 LEU A O 1
ATOM 1629 N N . TYR A 1 211 ? -13.463 4.511 4.720 1.00 97.62 211 TYR A N 1
ATOM 1630 C CA . TYR A 1 211 ? -12.149 5.131 4.698 1.00 97.62 211 TYR A CA 1
ATOM 1631 C C . TYR A 1 211 ? -11.406 4.744 3.426 1.00 97.62 211 TYR A C 1
ATOM 1633 O O . TYR A 1 211 ? -11.670 3.690 2.838 1.00 97.62 211 TYR A O 1
ATOM 1641 N N . THR A 1 212 ? -10.458 5.583 3.028 1.00 96.75 212 THR A N 1
ATOM 1642 C CA . THR A 1 212 ? -9.637 5.371 1.840 1.00 96.75 212 THR A CA 1
ATOM 1643 C C . THR A 1 212 ? -8.175 5.293 2.240 1.00 96.75 212 THR A C 1
ATOM 1645 O O . THR A 1 212 ? -7.570 6.302 2.603 1.00 96.75 212 THR A O 1
ATOM 1648 N N . ILE A 1 213 ? -7.597 4.098 2.147 1.00 96.56 213 ILE A N 1
ATOM 1649 C CA . ILE A 1 213 ? -6.150 3.911 2.256 1.00 96.56 213 ILE A CA 1
ATOM 1650 C C . ILE A 1 213 ? -5.553 4.227 0.890 1.00 96.56 213 ILE A C 1
ATOM 1652 O O . ILE A 1 213 ? -5.978 3.657 -0.114 1.00 96.56 213 ILE A O 1
ATOM 1656 N N . ARG A 1 214 ? -4.563 5.115 0.846 1.00 95.06 214 ARG A N 1
ATOM 1657 C CA . ARG A 1 214 ? -3.788 5.413 -0.359 1.00 95.06 214 ARG A CA 1
ATOM 1658 C C . ARG A 1 214 ? -2.343 4.995 -0.147 1.00 95.06 214 ARG A C 1
ATOM 1660 O O . ARG A 1 214 ? -1.745 5.395 0.850 1.00 95.06 214 ARG A O 1
ATOM 1667 N N . LEU A 1 215 ? -1.797 4.262 -1.114 1.00 94.69 215 LEU A N 1
ATOM 1668 C CA . LEU A 1 215 ? -0.355 4.088 -1.280 1.00 94.69 215 LEU A CA 1
ATOM 1669 C C . LEU A 1 215 ? 0.102 4.924 -2.470 1.00 94.69 215 LEU A C 1
ATOM 1671 O O . LEU A 1 215 ? -0.499 4.834 -3.539 1.00 94.69 215 LEU A O 1
ATOM 1675 N N . SER A 1 216 ? 1.143 5.727 -2.296 1.00 91.19 216 SER A N 1
ATOM 1676 C CA . SER A 1 216 ? 1.750 6.525 -3.367 1.00 91.19 216 SER A CA 1
ATOM 1677 C C . SER A 1 216 ? 3.247 6.275 -3.440 1.00 91.19 216 SER A C 1
ATOM 1679 O O . SER A 1 216 ? 3.864 5.894 -2.441 1.00 91.19 216 SER A O 1
ATOM 1681 N N . GLN A 1 217 ? 3.826 6.518 -4.612 1.00 87.50 217 GLN A N 1
ATOM 1682 C CA . GLN A 1 217 ? 5.255 6.336 -4.834 1.00 87.50 217 GLN A CA 1
ATOM 1683 C C . GLN A 1 217 ? 6.084 7.203 -3.889 1.00 87.50 217 GLN A C 1
ATOM 1685 O O . GLN A 1 217 ? 5.841 8.404 -3.749 1.00 87.50 217 GLN A O 1
ATOM 1690 N N . ARG A 1 218 ? 7.078 6.576 -3.254 1.00 85.88 218 ARG A N 1
ATOM 1691 C CA . ARG A 1 218 ? 8.273 7.283 -2.797 1.00 85.88 218 ARG A CA 1
ATOM 1692 C C . ARG A 1 218 ? 9.459 6.933 -3.675 1.00 85.88 218 ARG A C 1
ATOM 1694 O O . ARG A 1 218 ? 10.199 7.854 -3.967 1.00 85.88 218 ARG A O 1
ATOM 1701 N N . GLU A 1 219 ? 9.621 5.677 -4.067 1.00 84.75 219 GLU A N 1
ATOM 1702 C CA . GLU A 1 219 ? 10.679 5.202 -4.964 1.00 84.75 219 GLU A CA 1
ATOM 1703 C C . GLU A 1 219 ? 10.101 4.171 -5.941 1.00 84.75 219 GLU A C 1
ATOM 1705 O O . GLU A 1 219 ? 9.216 3.387 -5.576 1.00 84.75 219 GLU A O 1
ATOM 1710 N N . ASP A 1 220 ? 10.567 4.200 -7.187 1.00 83.00 220 ASP A N 1
ATOM 1711 C CA . ASP A 1 220 ? 10.332 3.140 -8.165 1.00 83.00 220 ASP A CA 1
ATOM 1712 C C . ASP A 1 220 ? 10.974 1.816 -7.725 1.00 83.00 220 ASP A C 1
ATOM 1714 O O . ASP A 1 220 ? 11.661 1.746 -6.715 1.00 83.00 220 ASP A O 1
ATOM 1718 N N . GLY A 1 221 ? 10.621 0.704 -8.369 1.00 84.69 221 GLY A N 1
ATOM 1719 C CA . GLY A 1 221 ? 11.119 -0.632 -8.015 1.00 84.69 221 GLY A CA 1
ATOM 1720 C C . GLY A 1 221 ? 10.529 -1.236 -6.732 1.00 84.69 221 GLY A C 1
ATOM 1721 O O . GLY A 1 221 ? 10.462 -2.462 -6.612 1.00 84.69 221 GLY A O 1
ATOM 1722 N N . SER A 1 222 ? 10.019 -0.408 -5.817 1.00 89.38 222 SER A N 1
ATOM 1723 C CA . SER A 1 222 ? 9.359 -0.839 -4.581 1.00 89.38 222 SER A CA 1
ATOM 1724 C C . SER A 1 222 ? 8.100 -1.658 -4.880 1.00 89.38 222 SER A C 1
ATOM 1726 O O . SER A 1 222 ? 7.298 -1.284 -5.745 1.00 89.38 222 SER A O 1
ATOM 1728 N N . ALA A 1 223 ? 7.872 -2.741 -4.131 1.00 91.62 223 ALA A N 1
ATOM 1729 C CA . ALA A 1 223 ? 6.699 -3.606 -4.279 1.00 91.62 223 ALA A CA 1
ATOM 1730 C C . ALA A 1 223 ? 5.958 -3.876 -2.968 1.00 91.62 223 ALA A C 1
ATOM 1732 O O . ALA A 1 223 ? 6.540 -3.867 -1.889 1.00 91.62 223 ALA A O 1
ATOM 1733 N N . VAL A 1 224 ? 4.658 -4.160 -3.069 1.00 94.75 224 VAL A N 1
ATOM 1734 C CA . VAL A 1 224 ? 3.787 -4.540 -1.949 1.00 94.75 224 VAL A CA 1
ATOM 1735 C C . VAL A 1 224 ? 2.812 -5.635 -2.388 1.00 94.75 224 VAL A C 1
ATOM 1737 O O . VAL A 1 224 ? 2.178 -5.509 -3.437 1.00 94.75 224 VAL A O 1
ATOM 1740 N N . ASP A 1 225 ? 2.682 -6.715 -1.610 1.00 95.38 225 ASP A N 1
ATOM 1741 C CA . ASP A 1 225 ? 1.737 -7.809 -1.908 1.00 95.38 225 ASP A CA 1
ATOM 1742 C C . ASP A 1 225 ? 0.449 -7.725 -1.072 1.00 95.38 225 ASP A C 1
ATOM 1744 O O . ASP A 1 225 ? -0.626 -8.088 -1.553 1.00 95.38 225 ASP A O 1
ATOM 1748 N N . ALA A 1 226 ? 0.512 -7.172 0.143 1.00 95.62 226 ALA A N 1
ATOM 1749 C CA . ALA A 1 226 ? -0.657 -7.008 0.999 1.00 95.62 226 ALA A CA 1
ATOM 1750 C C . ALA A 1 226 ? -0.557 -5.841 1.991 1.00 95.62 226 ALA A C 1
ATOM 1752 O O . ALA A 1 226 ? 0.518 -5.346 2.341 1.00 95.62 226 ALA A O 1
ATOM 1753 N N . ILE A 1 227 ? -1.731 -5.438 2.476 1.00 97.50 227 ILE A N 1
ATOM 1754 C CA . ILE A 1 227 ? -1.946 -4.325 3.402 1.00 97.50 227 ILE A CA 1
ATOM 1755 C C . ILE A 1 227 ? -2.855 -4.816 4.534 1.00 97.50 227 ILE A C 1
ATOM 1757 O O . ILE A 1 227 ? -3.839 -5.521 4.289 1.00 97.50 227 ILE A O 1
ATOM 1761 N N . ILE A 1 228 ? -2.565 -4.419 5.773 1.00 97.50 228 ILE A N 1
ATOM 1762 C CA . ILE A 1 228 ? -3.449 -4.628 6.926 1.00 97.50 228 ILE A CA 1
ATOM 1763 C C . ILE A 1 228 ? -3.708 -3.300 7.621 1.00 97.50 228 ILE A C 1
ATOM 1765 O O . ILE A 1 228 ? -2.774 -2.589 7.973 1.00 97.50 228 ILE A O 1
ATOM 1769 N N . LEU A 1 229 ? -4.977 -3.008 7.894 1.00 98.31 229 LEU A N 1
ATOM 1770 C CA . LEU A 1 229 ? -5.376 -2.002 8.875 1.00 98.31 229 LEU A CA 1
ATOM 1771 C C . LEU A 1 229 ? -6.036 -2.735 10.042 1.00 98.31 229 LEU A C 1
ATOM 1773 O O . LEU A 1 229 ? -7.079 -3.361 9.857 1.00 98.31 229 LEU A O 1
ATOM 1777 N N . GLN A 1 230 ? -5.447 -2.682 11.236 1.00 98.06 230 GLN A N 1
ATOM 1778 C CA . GLN A 1 230 ? -5.979 -3.403 12.398 1.00 98.06 230 GLN A CA 1
ATOM 1779 C C . GLN A 1 230 ? -5.920 -2.590 13.685 1.00 98.06 230 GLN A C 1
ATOM 1781 O O . GLN A 1 230 ? -5.078 -1.705 13.815 1.00 98.06 230 GLN A O 1
ATOM 1786 N N . LEU A 1 231 ? -6.785 -2.897 14.651 1.00 98.38 231 LEU A N 1
ATOM 1787 C CA . LEU A 1 231 ? -6.719 -2.328 15.993 1.00 98.38 231 LEU A CA 1
ATOM 1788 C C . LEU A 1 231 ? -5.334 -2.580 16.597 1.00 98.38 231 LEU A C 1
ATOM 1790 O O . LEU A 1 231 ? -4.865 -3.715 16.647 1.00 98.38 231 LEU A O 1
ATOM 1794 N N . ALA A 1 232 ? -4.716 -1.531 17.134 1.00 97.38 232 ALA A N 1
ATOM 1795 C CA . ALA A 1 232 ? -3.392 -1.585 17.755 1.00 97.38 232 ALA A CA 1
ATOM 1796 C C . ALA A 1 232 ? -3.348 -2.468 19.020 1.00 97.38 232 ALA A C 1
ATOM 1798 O O . ALA A 1 232 ? -2.277 -2.780 19.527 1.00 97.38 232 ALA A O 1
ATOM 1799 N N . SER A 1 233 ? -4.507 -2.871 19.552 1.00 96.88 233 SER A N 1
ATOM 1800 C CA . SER A 1 233 ? -4.610 -3.835 20.651 1.00 96.88 233 SER A CA 1
ATOM 1801 C C . SER A 1 233 ? -4.475 -5.298 20.213 1.00 96.88 233 SER A C 1
ATOM 1803 O O . SER A 1 233 ? -4.384 -6.174 21.071 1.00 96.88 233 SER A O 1
ATOM 1805 N N . LEU A 1 234 ? -4.546 -5.584 18.910 1.00 95.50 234 LEU A N 1
ATOM 1806 C CA . LEU A 1 234 ? -4.319 -6.923 18.369 1.00 95.50 234 LEU A CA 1
ATOM 1807 C C . LEU A 1 234 ? -2.816 -7.209 18.292 1.00 95.50 234 LEU A C 1
ATOM 1809 O O . LEU A 1 234 ? -2.003 -6.290 18.197 1.00 95.50 234 LEU A O 1
ATOM 1813 N N . ALA A 1 235 ? -2.447 -8.491 18.323 1.00 90.94 235 ALA A N 1
ATOM 1814 C CA . ALA A 1 235 ? -1.066 -8.883 18.070 1.00 90.94 235 ALA A CA 1
ATOM 1815 C C . ALA A 1 235 ? -0.651 -8.426 16.657 1.00 90.94 235 ALA A C 1
ATOM 1817 O O . ALA A 1 235 ? -1.473 -8.537 15.737 1.00 90.94 235 ALA A O 1
ATOM 1818 N N . PRO A 1 236 ? 0.580 -7.916 16.468 1.00 87.69 236 PRO A N 1
ATOM 1819 C CA . PRO A 1 236 ? 1.097 -7.654 15.134 1.00 87.69 236 PRO A CA 1
ATOM 1820 C C . PRO A 1 236 ? 1.021 -8.916 14.252 1.00 87.69 236 PRO A C 1
ATOM 1822 O O . PRO A 1 236 ? 1.133 -10.022 14.794 1.00 87.69 236 PRO A O 1
ATOM 1825 N N . PRO A 1 237 ? 0.757 -8.747 12.946 1.00 86.69 237 PRO A N 1
ATOM 1826 C CA . PRO A 1 237 ? 0.552 -9.849 12.008 1.00 86.69 237 PRO A CA 1
ATOM 1827 C C . PRO A 1 237 ? 1.814 -10.669 11.724 1.00 86.69 237 PRO A C 1
ATOM 1829 O O . PRO A 1 237 ? 2.931 -10.167 11.983 1.00 86.69 237 PRO A O 1
#

Nearest PDB structures (foldseek):
  7pxq-assembly1_A-2  TM=6.504E-01  e=6.059E-06  uncultured bacterium
  7pug-assembly1_A  TM=6.473E-01  e=5.101E-06  uncultured bacterium
  4c91-assembly1_B  TM=5.938E-01  e=2.141E-05  Bacteroides ovatus
  4c90-assembly1_B  TM=5.645E-01  e=2.141E-05  Bacteroides ovatus
  5by3-assembly1_A  TM=6.502E-01  e=2.109E-03  Bacteroides thetaiotaomicron VPI-5482

Foldseek 3Di:
DQPAADAFEDDPQKTKDFASRFNDWDWQDAPDPATKTWDKPPVQAQDDDPVHHRRHHCADPLPPPPPRAQADQPVNMWTFTDDADPVQLACQSDRPPDPDSQQQHPGKTKHKYFFDDFFKKFKKFLKQAAAQSGFKKKKAKCVVPPRAADPRIWIDGLGDNGSYLQQGAQDSVDPVRGRPSMHQWTARPNDLDDDDDTDGSIDGGPDGGMIMMMIHGSHGRMITGMMMIGHPPDDDD